Protein AF-A0A945H373-F1 (afdb_monomer)

Nearest PDB structures (foldseek):
  3gei-assembly1_A-2  TM=9.309E-01  e=5.620E-21  Chlorobaculum tepidum
  3gei-assembly2_B  TM=9.265E-01  e=6.683E-21  Chlorobaculum tepidum
  3gee-assembly1_A-2  TM=9.163E-01  e=1.061E-20  Chlorobaculum tepidum
  3gei-assembly2_C  TM=8.576E-01  e=2.382E-20  Chlorobaculum tepidum
  3geh-assembly1_A-2  TM=8.963E-01  e=4.351E-17  Nostoc sp. PCC 7120 = FACHB-418

Mean predicted aligned error: 8.41 Å

Radius of gyration: 26.91 Å; Cα contacts (8 Å, |Δi|>4): 342; chains: 1; bounding box: 54×74×70 Å

Sequence (251 aa):
MFSRDDEAIVALCTPRGHGAIALIRISGAGNAIAIVDSCAELSSGKKLESVPTHTIHHGFIVDSGKNIDEVLFLLTKAPKTFTGQDTVEITSHNNPFIIDKIIERLLQCGARVAGRGEFTKRAFLNGKVDLSQAEAVHELICAKSEAAVGSALAQLRGGLSHEMAELEKQILRLVTFAEASFEFGEEEISDVGHDEELRSTFKELSEHVHKIQETFSCQRCVRDGVRVAIVGSVNAGKSTILNSLVGRERA

Foldseek 3Di:
DDDPQQAKAKDWPDDADADFKTKIKIWGAPCRQVLQQVFWQFPVRDGLVPDDAQDKTWTFGHDPRDGLFTWIWHWHAACPDQLRTTMIMTMTGRDPVSRVVSVVSSVVSGHHHADDLNSLVSSCVNVVFPPQLSVLVVLCVVADDPLSVVLSVCSVVCVVVVVVVVLVVLVVVLVVVVVVVVVDDPVVPPPDPVVVVSVVSVVVSVVSVVVVVVCVVVSCCSRVNDDDDQDDDVPPCSVVVVCVVVVDPDD

Solvent-accessible surface area (backbone atoms only — not comparable to full-atom values): 14044 Å² total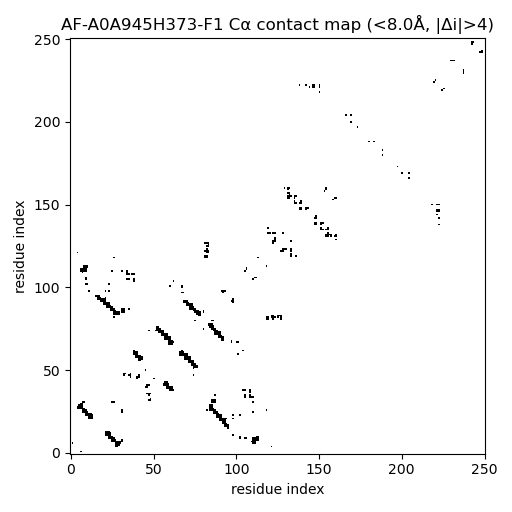; per-residue (Å²): 132,81,55,85,83,39,53,21,29,32,45,74,77,47,85,89,56,81,53,76,68,28,43,35,40,31,36,9,66,75,47,28,58,60,33,47,48,74,34,44,48,36,75,82,76,55,53,70,83,79,48,72,66,76,40,79,42,55,28,31,39,47,53,97,92,39,75,72,46,71,30,38,37,38,35,26,48,53,67,79,36,76,38,37,28,27,32,42,35,39,40,32,59,19,38,64,70,50,50,52,50,54,51,54,50,42,40,75,54,65,34,40,79,54,58,90,63,40,62,54,51,39,7,34,77,59,69,66,36,52,70,66,29,47,51,17,55,56,45,43,76,68,41,86,46,72,66,17,37,52,51,20,50,44,31,50,74,36,53,61,56,52,54,50,51,53,51,50,53,54,51,50,51,52,51,54,53,55,56,52,62,72,75,53,58,84,86,75,64,78,81,60,75,53,71,59,54,50,53,49,52,53,48,52,51,52,52,52,54,48,54,56,59,65,48,47,64,59,52,46,40,51,60,75,47,82,91,79,84,90,80,75,63,90,90,63,48,62,69,56,55,52,33,63,76,68,74,48,92,82,128

pLDDT: mean 88.38, std 12.56, range [33.84, 98.75]

Structure (mmCIF, N/CA/C/O backbone):
data_AF-A0A945H373-F1
#
_entry.id   AF-A0A945H373-F1
#
loop_
_atom_site.group_PDB
_atom_site.id
_atom_site.type_symbol
_atom_site.label_atom_id
_atom_site.label_alt_id
_atom_site.label_comp_id
_atom_site.label_asym_id
_atom_site.label_entity_id
_atom_site.label_seq_id
_atom_site.pdbx_PDB_ins_code
_atom_site.Cartn_x
_atom_site.Cartn_y
_atom_site.Cartn_z
_atom_site.occupancy
_atom_site.B_iso_or_equiv
_atom_site.auth_seq_id
_atom_site.auth_comp_id
_atom_site.auth_asym_id
_atom_site.auth_atom_id
_atom_site.pdbx_PDB_model_num
ATOM 1 N N . MET A 1 1 ? -15.462 21.632 -3.185 1.00 40.69 1 MET A N 1
ATOM 2 C CA . MET A 1 1 ? -15.944 20.306 -3.619 1.00 40.69 1 MET A CA 1
ATOM 3 C C . MET A 1 1 ? -14.734 19.397 -3.514 1.00 40.69 1 MET A C 1
ATOM 5 O O . MET A 1 1 ? -13.787 19.639 -4.247 1.00 40.69 1 MET A O 1
ATOM 9 N N . PHE A 1 2 ? -14.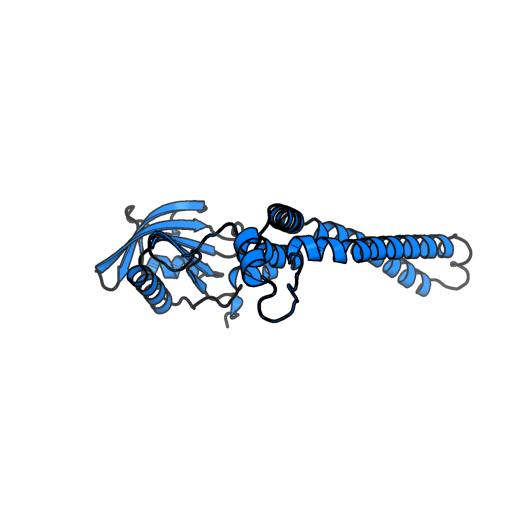672 18.517 -2.512 1.00 48.44 2 PHE A N 1
ATOM 10 C CA . PHE A 1 2 ? -13.515 17.629 -2.339 1.00 48.44 2 PHE A CA 1
ATOM 11 C C . PHE A 1 2 ? -13.398 16.721 -3.566 1.00 48.44 2 PHE A C 1
ATOM 13 O O . PHE A 1 2 ? -14.419 16.239 -4.064 1.00 48.44 2 PHE A O 1
ATOM 20 N N . SER A 1 3 ? -12.183 16.536 -4.085 1.00 62.66 3 SER A N 1
ATOM 21 C CA . SER A 1 3 ? -11.956 15.525 -5.114 1.00 62.66 3 SER A CA 1
ATOM 22 C C . SER A 1 3 ? -12.269 14.156 -4.508 1.00 62.66 3 SER A C 1
ATOM 24 O O . SER A 1 3 ? -12.055 13.933 -3.317 1.00 62.66 3 SER A O 1
ATOM 26 N N . ARG A 1 4 ? -12.741 13.202 -5.316 1.00 65.44 4 ARG A N 1
ATOM 27 C CA . ARG A 1 4 ? -12.972 11.813 -4.872 1.00 65.44 4 ARG A CA 1
ATOM 28 C C . ARG A 1 4 ? -11.709 11.169 -4.266 1.00 65.44 4 ARG A C 1
ATOM 30 O O . ARG A 1 4 ? -11.810 10.205 -3.508 1.00 65.44 4 ARG A O 1
ATOM 37 N N . ASP A 1 5 ? -10.538 11.712 -4.597 1.00 66.12 5 ASP A N 1
ATOM 38 C CA . ASP A 1 5 ? -9.230 11.271 -4.108 1.00 66.12 5 ASP A CA 1
ATOM 39 C C . ASP A 1 5 ? -8.869 11.820 -2.706 1.00 66.12 5 ASP A C 1
ATOM 41 O O . ASP A 1 5 ? -7.930 11.320 -2.079 1.00 66.12 5 ASP A O 1
ATOM 45 N N . ASP A 1 6 ? -9.639 12.776 -2.169 1.00 75.88 6 ASP A N 1
ATOM 46 C CA . ASP A 1 6 ? -9.433 13.344 -0.825 1.00 75.88 6 ASP A CA 1
ATOM 47 C C . ASP A 1 6 ? -10.171 12.558 0.273 1.00 75.88 6 ASP A C 1
ATOM 49 O O . ASP A 1 6 ? -9.760 12.573 1.437 1.00 75.88 6 ASP A O 1
ATOM 53 N N . GLU A 1 7 ? -11.244 11.847 -0.092 1.00 89.94 7 GLU A N 1
ATOM 54 C CA . GLU A 1 7 ? -12.071 11.060 0.829 1.00 89.94 7 GLU A CA 1
ATOM 55 C C . GLU A 1 7 ? -11.262 9.955 1.521 1.00 89.94 7 GLU A C 1
ATOM 57 O O . GLU A 1 7 ? -10.504 9.227 0.867 1.00 89.94 7 GLU A O 1
ATOM 62 N N . ALA A 1 8 ? -11.479 9.759 2.823 1.00 96.25 8 ALA A N 1
ATOM 63 C CA . ALA A 1 8 ? -10.949 8.607 3.539 1.00 96.25 8 ALA A CA 1
ATOM 64 C C . ALA A 1 8 ? -11.505 7.286 2.996 1.00 96.25 8 ALA A C 1
ATOM 66 O O . ALA A 1 8 ? -12.715 7.045 2.992 1.00 96.25 8 ALA A O 1
ATOM 67 N N . ILE A 1 9 ? -10.597 6.401 2.597 1.00 97.56 9 ILE A N 1
ATOM 68 C CA . ILE A 1 9 ? -10.912 5.041 2.169 1.00 97.56 9 ILE A CA 1
ATOM 69 C C . ILE A 1 9 ? -10.495 4.023 3.211 1.00 97.56 9 ILE A C 1
ATOM 71 O O . ILE A 1 9 ? -9.434 4.167 3.808 1.00 97.56 9 ILE A O 1
ATOM 75 N N . VAL A 1 10 ? -11.297 2.973 3.379 1.00 98.44 10 VAL A N 1
ATOM 76 C CA . VAL A 1 10 ? -11.039 1.858 4.291 1.00 98.44 10 VAL A CA 1
ATOM 77 C C . VAL A 1 10 ? -11.054 0.518 3.556 1.00 98.44 10 VAL A C 1
ATOM 79 O O . VAL A 1 10 ? -11.881 0.294 2.668 1.00 98.44 10 VAL A O 1
ATOM 82 N N . ALA A 1 11 ? -10.153 -0.393 3.927 1.00 98.19 11 ALA A N 1
ATOM 83 C CA . ALA A 1 11 ? -10.234 -1.801 3.544 1.00 98.19 11 ALA A CA 1
ATOM 84 C C . ALA A 1 11 ? -9.510 -2.718 4.535 1.00 98.19 11 ALA A C 1
ATOM 86 O O . ALA A 1 11 ? -8.608 -2.299 5.260 1.00 98.19 11 ALA A O 1
ATOM 87 N N . LEU A 1 12 ? -9.860 -4.003 4.489 1.00 98.19 12 LEU A N 1
ATOM 88 C CA . LEU A 1 12 ? -9.053 -5.072 5.064 1.00 98.19 12 LEU A CA 1
ATOM 89 C C . LEU A 1 12 ? -7.802 -5.298 4.192 1.00 98.19 12 LEU A C 1
ATOM 91 O O . LEU A 1 12 ? -7.917 -5.562 2.996 1.00 98.19 12 LEU A O 1
ATOM 95 N N . CYS A 1 13 ? -6.616 -5.224 4.794 1.00 96.75 13 CYS A N 1
ATOM 96 C CA . CYS A 1 13 ? -5.321 -5.423 4.131 1.00 96.75 13 CYS A CA 1
ATOM 97 C C . CYS A 1 13 ? -4.753 -6.837 4.295 1.00 96.75 13 CYS A C 1
ATOM 99 O O . CYS A 1 13 ? -3.805 -7.207 3.608 1.00 96.75 13 CYS A O 1
ATOM 101 N N . THR A 1 14 ? -5.321 -7.625 5.204 1.00 96.69 14 THR A N 1
ATOM 102 C CA . THR A 1 14 ? -4.949 -9.033 5.416 1.00 96.69 14 THR A CA 1
ATOM 103 C C . THR A 1 14 ? -5.894 -9.966 4.654 1.00 96.69 14 THR A C 1
ATOM 105 O O . THR A 1 14 ? -7.026 -9.578 4.353 1.00 96.69 14 THR A O 1
ATOM 108 N N . PRO A 1 15 ? -5.473 -11.198 4.315 1.00 94.44 15 PRO A N 1
ATOM 109 C CA . PRO A 1 15 ? -6.381 -12.183 3.739 1.00 94.44 15 PRO A CA 1
ATOM 110 C C . PRO A 1 15 ? -7.592 -12.428 4.647 1.00 94.44 15 PRO A C 1
ATOM 112 O O . PRO A 1 15 ? -7.452 -12.570 5.863 1.00 94.44 15 PRO A O 1
ATOM 115 N N . ARG A 1 16 ? -8.784 -12.518 4.046 1.00 92.38 16 ARG A N 1
ATOM 116 C CA . ARG A 1 16 ? -10.006 -12.895 4.768 1.00 92.38 16 ARG A CA 1
ATOM 117 C C . ARG A 1 16 ? -9.891 -14.330 5.279 1.00 92.38 16 ARG A C 1
ATOM 119 O O . ARG A 1 16 ? -9.546 -15.229 4.515 1.00 92.38 16 ARG A O 1
ATOM 126 N N . GLY A 1 17 ? -10.230 -14.548 6.544 1.00 92.81 17 GLY A N 1
ATOM 127 C CA . GLY A 1 17 ? -10.202 -15.866 7.165 1.00 92.81 17 GLY A CA 1
ATOM 128 C C . GLY A 1 17 ? -10.303 -15.778 8.680 1.00 92.81 17 GLY A C 1
ATOM 129 O O . GLY A 1 17 ? -10.657 -14.738 9.220 1.00 92.81 17 GLY A O 1
ATOM 130 N N . HIS A 1 18 ? -9.992 -16.885 9.349 1.00 95.62 18 HIS A N 1
ATOM 131 C CA . HIS A 1 18 ? -9.810 -16.913 10.797 1.00 95.62 18 HIS A CA 1
ATOM 132 C C . HIS A 1 18 ? -8.315 -16.886 11.107 1.00 95.62 18 HIS A C 1
ATOM 134 O O . HIS A 1 18 ? -7.537 -17.594 10.465 1.00 95.62 18 HIS A O 1
ATOM 140 N N . GLY A 1 19 ? -7.912 -16.097 12.095 1.00 95.12 19 GLY A N 1
ATOM 141 C CA . GLY A 1 19 ? -6.520 -16.005 12.521 1.00 95.12 19 GLY A CA 1
ATOM 142 C C . GLY A 1 19 ? -6.348 -15.134 13.760 1.00 95.12 19 GLY A C 1
ATOM 143 O O . GLY A 1 19 ? -7.318 -14.630 14.319 1.00 95.12 19 GLY A O 1
ATOM 144 N N . ALA A 1 20 ? -5.101 -14.936 14.179 1.00 96.38 20 ALA A N 1
ATOM 145 C CA . ALA A 1 20 ? -4.811 -14.104 15.344 1.00 96.38 20 ALA A CA 1
ATOM 146 C C . ALA A 1 20 ? -5.062 -12.613 15.067 1.00 96.38 20 ALA A C 1
ATOM 148 O O . ALA A 1 20 ? -5.640 -11.928 15.900 1.00 96.38 20 ALA A O 1
ATOM 149 N N . ILE A 1 21 ? -4.637 -12.119 13.898 1.00 97.81 21 ILE A N 1
ATOM 150 C CA . ILE A 1 21 ? -4.550 -10.682 13.618 1.00 97.81 21 ILE A CA 1
ATOM 151 C C . ILE A 1 21 ? -5.085 -10.346 12.227 1.00 97.81 21 ILE A C 1
ATOM 153 O O . ILE A 1 21 ? -4.762 -11.026 11.249 1.00 97.81 21 ILE A O 1
ATOM 157 N N . ALA A 1 22 ? -5.884 -9.284 12.156 1.00 98.38 22 ALA A N 1
ATOM 158 C CA . ALA A 1 22 ? -6.326 -8.635 10.934 1.00 98.38 22 ALA A CA 1
ATOM 159 C C . ALA A 1 22 ? -5.897 -7.166 10.923 1.00 98.38 22 ALA A C 1
ATOM 161 O O . ALA A 1 22 ? -6.046 -6.458 11.918 1.00 98.38 22 ALA A O 1
ATOM 162 N N . LEU A 1 23 ? -5.398 -6.707 9.774 1.00 98.50 23 LEU A N 1
ATOM 163 C CA . LEU A 1 23 ? -5.036 -5.309 9.542 1.00 98.50 23 LEU A CA 1
ATOM 164 C C . LEU A 1 23 ? -6.114 -4.626 8.702 1.00 98.50 23 LEU A C 1
ATOM 166 O O . LEU A 1 23 ? -6.327 -5.010 7.549 1.00 98.50 23 LEU A O 1
ATOM 170 N N . ILE A 1 24 ? -6.761 -3.608 9.257 1.00 98.75 24 ILE A N 1
ATOM 171 C CA . ILE A 1 24 ? -7.707 -2.732 8.562 1.00 98.75 24 ILE A CA 1
ATOM 172 C C . ILE A 1 24 ? -7.026 -1.378 8.397 1.00 98.75 24 ILE A C 1
ATOM 174 O O . ILE A 1 24 ? -6.567 -0.792 9.371 1.00 98.75 24 ILE A O 1
ATOM 178 N N . ARG A 1 25 ? -6.935 -0.869 7.171 1.00 98.62 25 ARG A N 1
ATOM 179 C CA . ARG A 1 25 ? -6.279 0.411 6.885 1.00 98.62 25 ARG A CA 1
ATOM 180 C C . ARG A 1 25 ? -7.312 1.435 6.465 1.00 98.62 25 ARG A C 1
ATOM 182 O O . ARG A 1 25 ? -8.117 1.146 5.581 1.00 98.62 25 ARG A O 1
ATOM 189 N N . ILE A 1 26 ? -7.226 2.631 7.040 1.00 98.25 26 ILE A N 1
ATOM 190 C CA . ILE A 1 26 ? -7.934 3.827 6.584 1.00 98.25 26 ILE A CA 1
ATOM 191 C C . ILE A 1 26 ? -6.932 4.909 6.170 1.00 98.25 26 ILE A C 1
ATOM 193 O O . ILE A 1 26 ? -5.948 5.134 6.870 1.00 98.25 26 ILE A O 1
ATOM 197 N N . SER A 1 27 ? -7.150 5.560 5.026 1.00 97.75 27 SER A N 1
ATOM 198 C CA . SER A 1 27 ? -6.261 6.611 4.503 1.00 97.75 27 SER A CA 1
ATOM 199 C C . SER A 1 27 ? -7.036 7.702 3.765 1.00 97.75 27 SER A C 1
ATOM 201 O O . SER A 1 27 ? -7.948 7.374 3.010 1.00 97.75 27 SER A O 1
ATOM 203 N N . GLY A 1 28 ? -6.693 8.977 3.964 1.00 95.06 28 GLY A N 1
ATOM 204 C CA . GLY A 1 28 ? -7.379 10.122 3.345 1.00 95.06 28 GLY A CA 1
ATOM 205 C C . GLY A 1 28 ? -6.684 11.456 3.618 1.00 95.06 28 GLY A C 1
ATOM 206 O O . GLY A 1 28 ? -5.890 11.561 4.550 1.00 95.06 28 GLY A O 1
ATOM 207 N N . ALA A 1 29 ? -6.969 12.482 2.811 1.00 85.56 29 ALA A N 1
ATOM 208 C CA . ALA A 1 29 ? -6.212 13.741 2.811 1.00 85.56 29 ALA A CA 1
ATOM 209 C C . ALA A 1 29 ? -6.433 14.630 4.054 1.00 85.56 29 ALA A C 1
ATOM 211 O O . ALA A 1 29 ? -5.645 15.540 4.291 1.00 85.56 29 ALA A O 1
ATOM 212 N N . GLY A 1 30 ? -7.469 14.370 4.861 1.00 78.62 30 GLY A N 1
ATOM 213 C CA . GLY A 1 30 ? -7.674 15.121 6.109 1.00 78.62 30 GLY A CA 1
ATOM 214 C C . GLY A 1 30 ? -8.754 14.610 7.063 1.00 78.62 30 GLY A C 1
ATOM 215 O O . GLY A 1 30 ? -8.841 15.090 8.186 1.00 78.62 30 GLY A O 1
ATOM 216 N N . ASN A 1 31 ? -9.578 13.635 6.672 1.00 89.94 31 ASN A N 1
ATOM 217 C CA . ASN A 1 31 ? -10.648 13.118 7.533 1.00 89.94 31 ASN A CA 1
ATOM 218 C C . ASN A 1 31 ? -10.380 11.717 8.104 1.00 89.94 31 ASN A C 1
ATOM 220 O O . ASN A 1 31 ? -11.139 11.273 8.957 1.00 89.94 31 ASN A O 1
ATOM 224 N N . ALA A 1 32 ? -9.313 11.022 7.690 1.00 95.81 32 ALA A N 1
ATOM 225 C CA . ALA A 1 32 ? -9.043 9.652 8.136 1.00 95.81 32 ALA A CA 1
ATOM 226 C C . ALA A 1 32 ? -8.868 9.549 9.661 1.00 95.81 32 ALA A C 1
ATOM 228 O O . ALA A 1 32 ? -9.491 8.699 10.291 1.00 95.81 32 ALA A O 1
ATOM 229 N N . ILE A 1 33 ? -8.073 10.441 10.261 1.00 96.81 33 ILE A N 1
ATOM 230 C CA . ILE A 1 33 ? -7.831 10.454 11.713 1.00 96.81 33 ILE A CA 1
ATOM 231 C C . ILE A 1 33 ? -9.116 10.805 12.466 1.00 96.81 33 ILE A C 1
ATOM 233 O O . ILE A 1 33 ? -9.492 10.087 13.387 1.00 96.81 33 ILE A O 1
ATOM 237 N N . ALA A 1 34 ? -9.827 11.847 12.023 1.00 96.12 34 ALA A N 1
ATOM 238 C CA . ALA A 1 34 ? -11.085 12.284 12.627 1.00 96.12 34 ALA A CA 1
ATOM 239 C C . ALA A 1 34 ? -12.172 11.194 12.588 1.00 96.12 34 ALA A C 1
ATOM 241 O O . ALA A 1 34 ? -12.897 11.006 13.564 1.00 96.12 34 ALA A O 1
ATOM 242 N N . ILE A 1 35 ? -12.259 10.441 11.484 1.00 97.19 35 ILE A N 1
ATOM 243 C CA . ILE A 1 35 ? -13.169 9.297 11.355 1.00 97.19 35 ILE A CA 1
ATOM 244 C C . ILE A 1 35 ? -12.852 8.253 12.420 1.00 97.19 35 ILE A C 1
ATOM 246 O O . ILE A 1 35 ? -13.758 7.845 13.144 1.00 97.19 35 ILE A O 1
ATOM 250 N N . VAL A 1 36 ? -11.584 7.854 12.564 1.00 97.81 36 VAL A N 1
ATOM 251 C CA . VAL A 1 36 ? -11.215 6.867 13.588 1.00 97.81 36 VAL A CA 1
ATOM 252 C C . VAL A 1 36 ? -11.469 7.422 14.989 1.00 97.81 36 VAL A C 1
ATOM 254 O O . VAL A 1 36 ? -12.082 6.738 15.798 1.00 97.81 36 VAL A O 1
ATOM 257 N N . ASP A 1 37 ? -11.112 8.677 15.264 1.00 96.88 37 ASP A N 1
ATOM 258 C CA . ASP A 1 37 ? -11.337 9.329 16.563 1.00 96.88 37 ASP A CA 1
ATOM 259 C C . ASP A 1 37 ? -12.815 9.432 16.974 1.00 96.88 37 ASP A C 1
ATOM 261 O O . ASP A 1 37 ? -13.116 9.584 18.164 1.00 96.88 37 ASP A O 1
ATOM 265 N N . SER A 1 38 ? -13.742 9.354 16.016 1.00 96.44 38 SER A N 1
ATOM 266 C CA . SER A 1 38 ? -15.188 9.356 16.267 1.00 96.44 38 SER A CA 1
ATOM 267 C C . SER A 1 38 ? -15.747 7.995 16.708 1.00 96.44 38 SER A C 1
ATOM 269 O O . SER A 1 38 ? -16.855 7.925 17.243 1.00 96.44 38 SER A O 1
ATOM 271 N N . CYS A 1 39 ? -14.999 6.911 16.491 1.00 97.00 39 CYS A N 1
ATOM 272 C CA . CYS A 1 39 ? -15.389 5.547 16.853 1.00 97.00 39 CYS A CA 1
ATOM 273 C C . CYS A 1 39 ? -14.295 4.778 17.607 1.00 97.00 39 CYS A C 1
ATOM 275 O O . CYS A 1 39 ? -14.400 3.560 17.742 1.00 97.00 39 CYS A O 1
ATOM 277 N N . ALA A 1 40 ? -13.250 5.460 18.072 1.00 97.44 40 ALA A N 1
ATOM 278 C CA . ALA A 1 40 ? -12.150 4.872 18.819 1.00 97.44 40 ALA A CA 1
ATOM 279 C C . ALA A 1 40 ? -12.012 5.502 20.204 1.00 97.44 40 ALA A C 1
ATOM 281 O O . ALA A 1 40 ? -12.131 6.718 20.384 1.00 97.44 40 ALA A O 1
ATOM 282 N N . GLU A 1 41 ? -11.683 4.653 21.169 1.00 97.31 41 GLU A N 1
ATOM 283 C CA . GLU A 1 41 ? -11.335 5.039 22.529 1.00 97.31 41 GLU A CA 1
ATOM 284 C C . GLU A 1 41 ? -9.941 4.504 22.842 1.00 97.31 41 GLU A C 1
ATOM 286 O O . GLU A 1 41 ? -9.741 3.303 23.022 1.00 97.31 41 GLU A O 1
ATOM 291 N N . LEU A 1 42 ? -8.945 5.391 22.872 1.00 97.88 42 LEU A N 1
ATOM 292 C CA . LEU A 1 42 ? -7.593 5.010 23.272 1.00 97.88 42 LEU A CA 1
ATOM 293 C C . LEU A 1 42 ? -7.565 4.791 24.781 1.00 97.88 42 LEU A C 1
ATOM 295 O O . LEU A 1 42 ? -8.038 5.633 25.543 1.00 97.88 42 LEU A O 1
ATOM 299 N N . SER A 1 43 ? -6.869 3.750 25.228 1.00 97.06 43 SER A N 1
ATOM 300 C CA . SER A 1 43 ? -6.712 3.444 26.659 1.00 97.06 43 SER A CA 1
ATOM 301 C C . SER A 1 43 ? -5.960 4.532 27.432 1.00 97.06 43 SER A C 1
ATOM 303 O O . SER A 1 43 ? -6.049 4.622 28.651 1.00 97.06 43 SER A O 1
ATOM 305 N N . SER A 1 44 ? -5.232 5.399 26.721 1.00 95.50 44 SER A N 1
ATOM 306 C CA . SER A 1 44 ? -4.602 6.595 27.295 1.00 95.50 44 SER A CA 1
ATOM 307 C C . SER A 1 44 ? -5.574 7.752 27.582 1.00 95.50 44 SER A C 1
ATOM 309 O O . SER A 1 44 ? -5.153 8.760 28.146 1.00 95.50 44 SER A O 1
ATOM 311 N N . GLY A 1 45 ? -6.832 7.661 27.136 1.00 94.69 45 GLY A N 1
ATOM 312 C CA . GLY A 1 45 ? -7.831 8.735 27.190 1.00 94.69 45 GLY A CA 1
ATOM 313 C C . GLY A 1 45 ? -7.606 9.876 26.187 1.00 94.69 45 GLY A C 1
ATOM 314 O O . GLY A 1 45 ? -8.390 10.822 26.144 1.00 94.69 45 GLY A O 1
ATOM 315 N N . LYS A 1 46 ? -6.539 9.817 25.380 1.00 96.56 46 LYS A N 1
ATOM 316 C CA . LYS A 1 46 ? -6.223 10.816 24.346 1.00 96.56 46 LYS A CA 1
ATOM 317 C C . LYS A 1 46 ? -6.961 10.528 23.036 1.00 96.56 46 LYS A C 1
ATOM 319 O O . LYS A 1 46 ? -7.455 9.428 22.815 1.00 96.56 46 LYS A O 1
ATOM 324 N N . LYS A 1 47 ? -6.985 11.519 22.146 1.00 96.81 47 LYS A N 1
ATOM 325 C CA . LYS A 1 47 ? -7.406 11.369 20.746 1.00 96.81 47 LYS A CA 1
ATOM 326 C C . LYS A 1 47 ? -6.204 11.015 19.867 1.00 96.81 47 LYS A C 1
ATOM 328 O O . LYS A 1 47 ? -5.086 11.429 20.175 1.00 96.81 47 LYS A O 1
ATOM 333 N N . LEU A 1 48 ? -6.418 10.275 18.782 1.00 95.31 48 LEU A N 1
ATOM 334 C CA . LEU A 1 48 ? -5.396 9.978 17.776 1.00 95.31 48 LEU A CA 1
ATOM 335 C C . LEU A 1 48 ? -4.823 11.261 17.172 1.00 95.31 48 LEU A C 1
ATOM 337 O O . LEU A 1 48 ? -3.631 11.338 16.894 1.00 95.31 48 LEU A O 1
ATOM 341 N N . GLU A 1 49 ? -5.629 12.306 17.013 1.00 94.50 49 GLU A N 1
ATOM 342 C CA . GLU A 1 49 ? -5.125 13.583 16.514 1.00 94.50 49 GLU A CA 1
ATOM 343 C C . GLU A 1 49 ? -4.009 14.179 17.396 1.00 94.50 49 GLU A C 1
ATOM 345 O O . GLU A 1 49 ? -3.054 14.762 16.865 1.00 94.50 49 GLU A O 1
ATOM 350 N N . SER A 1 50 ? -4.089 13.982 18.719 1.00 95.19 50 SER A N 1
ATOM 351 C CA . SER A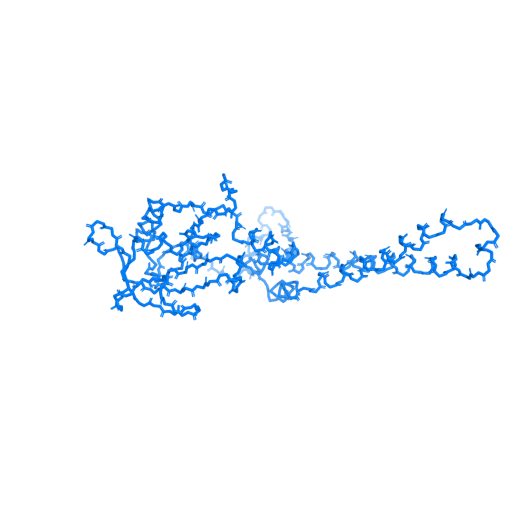 1 50 ? -3.195 14.597 19.710 1.00 95.19 50 SER A CA 1
ATOM 352 C C . SER A 1 50 ? -1.992 13.744 20.117 1.00 95.19 50 SER A C 1
ATOM 354 O O . SER A 1 50 ? -1.146 14.207 20.887 1.00 95.19 50 SER A O 1
ATOM 356 N N . VAL A 1 51 ? -1.882 12.513 19.614 1.00 95.38 51 VAL A N 1
ATOM 357 C CA . VAL A 1 51 ? -0.708 11.659 19.840 1.00 95.38 51 VAL A 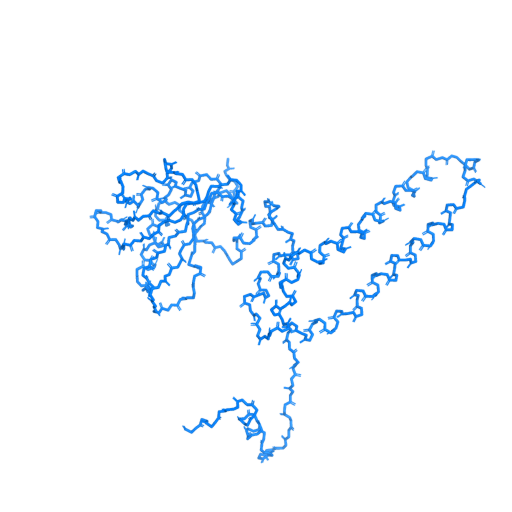CA 1
ATOM 358 C C . VAL A 1 51 ? 0.342 11.842 18.733 1.00 95.38 51 VAL A C 1
ATOM 360 O O . VAL A 1 51 ? 0.032 12.354 17.651 1.00 95.38 51 VAL A O 1
ATOM 363 N N . PRO A 1 52 ? 1.614 11.478 18.994 1.00 95.81 52 PRO A N 1
ATOM 364 C CA . PRO A 1 52 ? 2.662 11.537 17.981 1.00 95.81 52 PRO A CA 1
ATOM 365 C C . PRO A 1 52 ? 2.329 10.701 16.739 1.00 95.81 52 PRO A C 1
ATOM 367 O O . PRO A 1 52 ? 1.548 9.760 16.787 1.00 95.81 52 PRO A O 1
ATOM 370 N N . THR A 1 53 ? 2.932 11.050 15.605 1.00 96.50 53 THR A N 1
ATOM 371 C CA . THR A 1 53 ? 2.886 10.214 14.398 1.00 96.50 53 THR A CA 1
ATOM 372 C C . THR A 1 53 ? 3.896 9.070 14.491 1.00 96.50 53 THR A C 1
ATOM 374 O O . THR A 1 53 ? 4.902 9.185 15.190 1.00 96.50 53 THR A O 1
ATOM 377 N N . HIS A 1 54 ? 3.660 8.001 13.731 1.00 97.00 54 HIS A N 1
ATOM 378 C CA . HIS A 1 54 ? 4.483 6.788 13.655 1.00 97.00 54 HIS A CA 1
ATOM 379 C C . HIS A 1 54 ? 4.582 6.050 14.993 1.00 97.00 54 HIS A C 1
ATOM 381 O O . HIS A 1 54 ? 5.604 5.442 15.306 1.00 97.00 54 HIS A O 1
ATOM 387 N N . THR A 1 55 ? 3.504 6.088 15.774 1.00 97.75 55 THR A N 1
ATOM 388 C CA . THR A 1 55 ? 3.392 5.412 17.068 1.00 97.75 55 THR A CA 1
ATOM 389 C C . THR A 1 55 ? 2.190 4.483 17.116 1.00 97.75 55 THR A C 1
ATOM 391 O O . THR A 1 55 ? 1.204 4.652 16.394 1.00 97.75 55 THR A O 1
ATOM 394 N N . ILE A 1 56 ? 2.302 3.477 17.983 1.00 98.25 56 ILE A N 1
ATOM 395 C CA . ILE A 1 56 ? 1.264 2.480 18.229 1.00 98.25 56 ILE A CA 1
ATOM 396 C C . ILE A 1 56 ? 0.522 2.848 19.513 1.00 98.25 56 ILE A C 1
ATOM 398 O O . ILE A 1 56 ? 1.141 3.172 20.528 1.00 98.25 56 ILE A O 1
ATOM 402 N N . HIS A 1 57 ? -0.802 2.762 19.471 1.00 98.31 57 HIS A N 1
ATOM 403 C CA . HIS A 1 57 ? -1.687 3.047 20.590 1.00 98.31 57 HIS A CA 1
ATOM 404 C C . HIS A 1 57 ? -2.656 1.896 20.804 1.00 98.31 57 HIS A C 1
ATOM 406 O O . HIS A 1 57 ? -3.269 1.405 19.865 1.00 98.31 57 HIS A O 1
ATOM 412 N N . HIS A 1 58 ? -2.812 1.486 22.053 1.00 98.50 58 HIS A N 1
ATOM 413 C CA . HIS A 1 58 ? -3.819 0.515 22.461 1.00 98.50 58 HIS A CA 1
ATOM 414 C C . HIS A 1 58 ? -5.161 1.206 22.733 1.00 98.50 58 HIS A C 1
ATOM 416 O O . HIS A 1 58 ? -5.190 2.341 23.225 1.00 98.50 58 HIS A O 1
ATOM 422 N N . GLY A 1 59 ? -6.262 0.530 22.411 1.00 98.12 59 GLY A N 1
ATOM 423 C CA . GLY A 1 59 ? -7.607 1.026 22.668 1.00 98.12 59 GLY A CA 1
ATOM 424 C C . GLY A 1 59 ? -8.692 0.104 22.132 1.00 98.12 59 GLY A C 1
ATOM 425 O O . GLY A 1 59 ? -8.464 -1.077 21.883 1.00 98.12 59 GLY A O 1
ATOM 426 N N . PHE A 1 60 ? -9.874 0.670 21.927 1.00 98.50 60 PHE A N 1
ATOM 427 C CA . PHE A 1 60 ? -11.063 -0.051 21.493 1.00 98.50 60 PHE A CA 1
ATOM 428 C C . PHE A 1 60 ? -11.709 0.649 20.304 1.00 98.50 60 PHE A C 1
ATOM 430 O O . PHE A 1 60 ? -11.716 1.880 20.227 1.00 98.50 60 PHE A O 1
ATOM 437 N N . ILE A 1 61 ? -12.290 -0.135 19.397 1.00 98.38 61 ILE A N 1
ATOM 438 C CA . ILE A 1 61 ? -13.304 0.374 18.469 1.00 98.38 61 ILE A CA 1
ATOM 439 C C . ILE A 1 61 ? -14.660 0.242 19.155 1.00 98.38 61 ILE A C 1
ATOM 441 O O . ILE A 1 61 ? -14.996 -0.832 19.658 1.00 98.38 61 ILE A O 1
ATOM 445 N N . VAL A 1 62 ? -15.446 1.316 19.154 1.00 97.44 62 VAL A N 1
ATOM 446 C CA . VAL A 1 62 ? -16.723 1.398 19.866 1.00 97.44 62 VAL A CA 1
ATOM 447 C C . VAL A 1 62 ? -17.883 1.731 18.931 1.00 97.44 62 VAL A C 1
ATOM 449 O O . VAL A 1 62 ? -17.774 2.538 18.001 1.00 97.44 62 VAL A O 1
ATOM 452 N N . ASP A 1 63 ? -19.030 1.123 19.216 1.00 95.12 63 ASP A N 1
ATOM 453 C CA . ASP A 1 63 ? -20.312 1.436 18.596 1.00 95.12 63 ASP A CA 1
ATOM 454 C C . ASP A 1 63 ? -21.387 1.572 19.675 1.00 95.12 63 ASP A C 1
ATOM 456 O O . ASP A 1 63 ? -21.641 0.643 20.443 1.00 95.12 63 ASP A O 1
ATOM 460 N N . SER A 1 64 ? -22.018 2.748 19.740 1.00 90.75 64 SER A N 1
ATOM 461 C CA . SER A 1 64 ? -23.152 3.016 20.634 1.00 90.75 64 SER A CA 1
ATOM 462 C C . SER A 1 64 ? -22.882 2.637 22.105 1.00 90.75 64 SER A C 1
ATOM 464 O O . SER A 1 64 ? -23.752 2.105 22.794 1.00 90.75 64 SER A O 1
ATOM 466 N N . GLY A 1 65 ? -21.652 2.877 22.579 1.00 88.06 65 GLY A N 1
ATOM 467 C CA . GLY A 1 65 ? -21.209 2.561 23.943 1.00 88.06 65 GLY A CA 1
ATOM 468 C C . GLY A 1 65 ? -20.822 1.097 24.194 1.00 88.06 65 GLY A C 1
ATOM 469 O O . GLY A 1 65 ? -20.592 0.725 25.342 1.00 88.06 65 GLY A O 1
ATOM 470 N N . LYS A 1 66 ? -20.760 0.251 23.158 1.00 94.31 66 LYS A N 1
ATOM 471 C CA . LYS A 1 66 ? -20.277 -1.135 23.241 1.00 94.31 66 LYS A CA 1
ATOM 472 C C . LYS A 1 66 ? -18.968 -1.297 22.478 1.00 94.31 66 LYS A C 1
ATOM 474 O O . LYS A 1 66 ? -18.844 -0.830 21.347 1.00 94.31 66 LYS A O 1
ATOM 479 N N . ASN A 1 67 ? -18.033 -2.034 23.066 1.00 96.38 67 ASN A N 1
ATOM 480 C CA . ASN A 1 67 ? -16.777 -2.377 22.409 1.00 96.38 67 ASN A CA 1
ATOM 481 C C . ASN A 1 67 ? -17.045 -3.405 21.304 1.00 96.38 67 ASN A C 1
ATOM 483 O O . ASN A 1 67 ? -17.645 -4.453 21.555 1.00 96.38 67 ASN A O 1
ATOM 487 N N . ILE A 1 68 ? -16.606 -3.093 20.084 1.00 97.62 68 ILE A N 1
ATOM 488 C CA . ILE A 1 68 ? -16.575 -4.038 18.965 1.00 97.62 68 ILE A CA 1
ATOM 489 C C . ILE A 1 68 ? -15.372 -4.967 19.128 1.00 97.62 68 ILE A C 1
ATOM 491 O O . ILE A 1 68 ? -15.536 -6.182 19.044 1.00 97.62 68 ILE A O 1
ATOM 495 N N . ASP A 1 69 ? -14.189 -4.391 19.363 1.00 98.38 69 ASP A N 1
ATOM 496 C CA . ASP A 1 69 ? -12.947 -5.129 19.605 1.00 98.38 69 ASP A CA 1
ATOM 497 C C . ASP A 1 69 ? -11.919 -4.271 20.358 1.00 98.38 69 ASP A C 1
ATOM 499 O O . ASP A 1 69 ? -11.973 -3.036 20.330 1.00 98.38 69 ASP A O 1
ATOM 503 N N . GLU A 1 70 ? -10.976 -4.953 20.999 1.00 98.38 70 GLU A N 1
ATOM 504 C CA . GLU A 1 70 ? -9.741 -4.395 21.547 1.00 98.38 70 GLU A CA 1
ATOM 505 C C . GLU A 1 70 ? -8.653 -4.444 20.469 1.00 98.38 70 GLU A C 1
ATOM 507 O O . GLU A 1 70 ? -8.386 -5.498 19.891 1.00 98.38 70 GLU A O 1
ATOM 512 N N . VAL A 1 71 ? -8.041 -3.301 20.159 1.00 98.69 71 VAL A N 1
ATOM 513 C CA . VAL A 1 71 ? -7.201 -3.140 18.967 1.00 98.69 71 VAL A CA 1
ATOM 514 C C . VAL A 1 71 ? -5.931 -2.339 19.246 1.00 98.69 71 VAL A C 1
ATOM 516 O O . VAL A 1 71 ? -5.812 -1.603 20.230 1.00 98.69 71 VAL A O 1
ATOM 519 N N . LEU A 1 72 ? -4.981 -2.441 18.317 1.00 98.75 72 LEU A N 1
ATOM 520 C CA . LEU A 1 72 ? -3.851 -1.521 18.220 1.00 98.75 72 LEU A CA 1
ATOM 521 C C . LEU A 1 72 ? -4.041 -0.586 17.025 1.00 98.75 72 LEU A C 1
ATOM 523 O O . LEU A 1 72 ? -4.278 -1.034 15.905 1.00 98.75 72 LEU A O 1
ATOM 527 N N . PHE A 1 73 ? -3.879 0.708 17.260 1.00 98.69 73 PHE A N 1
ATOM 528 C CA . PHE A 1 73 ? -3.871 1.756 16.250 1.00 98.69 73 PHE A CA 1
ATOM 529 C C . PHE A 1 73 ? -2.432 2.153 15.937 1.00 98.69 73 PHE A C 1
ATOM 531 O O . PHE A 1 73 ? -1.722 2.626 16.822 1.00 98.69 73 PHE A O 1
ATOM 538 N N . LEU A 1 74 ? -2.007 2.021 14.686 1.00 98.50 74 LEU A N 1
ATOM 539 C CA . LEU A 1 74 ? -0.796 2.656 14.177 1.00 98.50 74 LEU A CA 1
ATOM 540 C C . LEU A 1 74 ? -1.193 3.945 13.459 1.00 98.50 74 LEU A C 1
ATOM 542 O O . LEU A 1 74 ? -1.833 3.906 12.408 1.00 98.50 74 LEU A O 1
ATOM 546 N N . LEU A 1 75 ? -0.802 5.087 14.023 1.00 97.81 75 LEU A N 1
ATOM 547 C CA . LEU A 1 75 ? -1.006 6.391 13.401 1.00 97.81 75 LEU A CA 1
ATOM 548 C C . LEU A 1 75 ? 0.207 6.758 12.553 1.00 97.81 75 LEU A C 1
ATOM 550 O O . LEU A 1 75 ? 1.326 6.788 13.055 1.00 97.81 75 LEU A O 1
ATOM 554 N N . THR A 1 76 ? -0.006 7.121 11.292 1.00 97.00 76 THR A N 1
ATOM 555 C CA . THR A 1 76 ? 1.029 7.702 10.429 1.00 97.00 76 THR A CA 1
ATOM 556 C C . THR A 1 76 ? 0.462 8.912 9.690 1.00 97.00 76 THR A C 1
ATOM 558 O O . THR A 1 76 ? -0.515 8.802 8.954 1.00 97.00 76 THR A O 1
ATOM 561 N N . LYS A 1 77 ? 1.051 10.089 9.908 1.00 95.50 77 LYS A N 1
ATOM 562 C CA . LYS A 1 77 ? 0.629 11.349 9.287 1.00 95.50 77 LYS A CA 1
ATOM 563 C C . LYS A 1 77 ? 1.398 11.616 7.990 1.00 95.50 77 LYS A C 1
ATOM 565 O O . LYS A 1 77 ? 2.571 11.236 7.849 1.00 95.50 77 LYS A O 1
ATOM 570 N N . ALA A 1 78 ? 0.734 12.266 7.039 1.00 94.19 78 ALA A N 1
ATOM 571 C CA . ALA A 1 78 ? 1.316 12.731 5.788 1.00 94.19 78 ALA A CA 1
ATOM 572 C C . ALA A 1 78 ? 2.546 13.635 6.029 1.00 94.19 78 ALA A C 1
ATOM 574 O O . ALA A 1 78 ? 2.664 14.266 7.082 1.00 94.19 78 ALA A O 1
ATOM 575 N N . PRO A 1 79 ? 3.495 13.717 5.075 1.00 93.94 79 PRO A N 1
ATOM 576 C CA . PRO A 1 79 ? 3.579 12.967 3.814 1.00 93.94 79 PRO A CA 1
ATOM 577 C C . PRO A 1 79 ? 4.327 11.625 3.953 1.00 93.94 79 PRO A C 1
ATOM 579 O O . PRO A 1 79 ? 4.609 10.947 2.958 1.00 93.94 79 PRO A O 1
ATOM 582 N N . LYS A 1 80 ? 4.720 11.237 5.174 1.00 94.75 80 LYS A N 1
ATOM 583 C CA . LYS A 1 80 ? 5.570 10.063 5.451 1.00 94.75 80 LYS A CA 1
ATOM 584 C C . LYS A 1 80 ? 4.749 8.778 5.609 1.00 94.75 80 LYS A C 1
ATOM 586 O O . LYS A 1 80 ? 4.922 8.030 6.570 1.00 94.75 80 LYS A O 1
ATOM 591 N N . THR A 1 81 ? 3.864 8.529 4.651 1.00 95.88 81 THR A N 1
ATOM 592 C CA . THR A 1 81 ? 2.981 7.357 4.587 1.00 95.88 81 THR A CA 1
ATOM 593 C C . THR A 1 81 ? 3.057 6.712 3.205 1.00 95.88 81 THR A C 1
ATOM 595 O O . THR A 1 81 ? 3.593 7.310 2.269 1.00 95.88 81 THR A O 1
ATOM 598 N N . PHE A 1 82 ? 2.519 5.496 3.064 1.00 95.19 82 PHE A N 1
ATOM 599 C CA . PHE A 1 82 ? 2.491 4.786 1.781 1.00 95.19 82 PHE A CA 1
ATOM 600 C C . PHE A 1 82 ? 1.720 5.562 0.706 1.00 95.19 82 PHE A C 1
ATOM 602 O 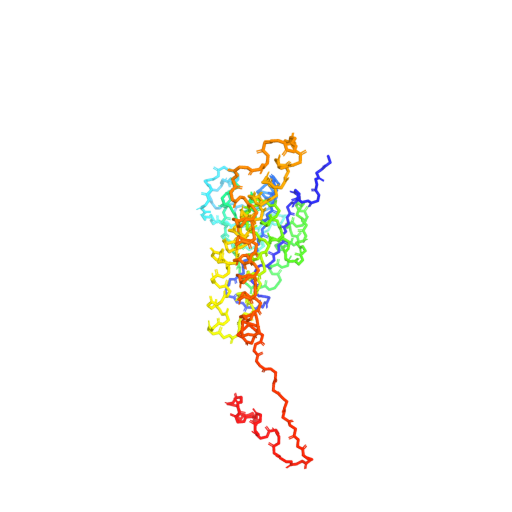O . PHE A 1 82 ? 2.216 5.744 -0.398 1.00 95.19 82 PHE A O 1
ATOM 609 N N . THR A 1 83 ? 0.527 6.059 1.039 1.00 95.81 83 THR A N 1
ATOM 610 C CA . THR A 1 83 ? -0.311 6.832 0.112 1.00 95.81 83 THR A CA 1
ATOM 611 C C . THR A 1 83 ? 0.127 8.286 -0.013 1.00 95.81 83 THR A C 1
ATOM 613 O O . THR A 1 83 ? -0.352 8.966 -0.907 1.00 95.81 83 THR A O 1
ATOM 616 N N . GLY A 1 84 ? 0.976 8.796 0.884 1.00 95.31 84 GLY A N 1
ATOM 617 C CA . GLY A 1 84 ? 1.250 10.230 1.022 1.00 95.31 84 GLY A CA 1
ATOM 618 C C . GLY A 1 84 ? 0.170 10.999 1.795 1.00 95.31 84 GLY A C 1
ATOM 619 O O . GLY A 1 84 ? 0.337 12.192 2.020 1.00 95.31 84 GLY A O 1
ATOM 620 N N . GLN A 1 85 ? -0.897 10.324 2.234 1.00 95.81 85 GLN A N 1
ATOM 621 C CA . GLN A 1 85 ? -2.009 10.880 3.010 1.00 95.81 85 GLN A CA 1
ATOM 622 C C . GLN A 1 85 ? -1.984 10.379 4.462 1.00 95.81 85 GLN A C 1
ATOM 624 O O . GLN A 1 85 ? -1.339 9.367 4.762 1.00 95.81 85 GLN A O 1
ATOM 629 N N . ASP A 1 86 ? -2.713 11.045 5.359 1.00 96.50 86 ASP A N 1
ATOM 630 C CA . ASP A 1 86 ? -2.889 10.566 6.730 1.00 96.50 86 ASP A CA 1
ATOM 631 C C . ASP A 1 86 ? -3.486 9.160 6.720 1.00 96.50 86 ASP A C 1
ATOM 633 O O . ASP A 1 86 ? -4.419 8.862 5.972 1.00 96.50 86 ASP A O 1
ATOM 637 N N . THR A 1 87 ? -2.900 8.272 7.517 1.00 97.56 87 THR A N 1
ATOM 638 C CA . THR A 1 87 ? -3.227 6.849 7.523 1.00 97.56 87 THR A CA 1
ATOM 639 C C . THR A 1 87 ? -3.264 6.327 8.950 1.00 97.56 87 THR A C 1
ATOM 641 O O . THR A 1 87 ? -2.322 6.522 9.722 1.00 97.56 87 THR A O 1
ATOM 644 N N . VAL A 1 88 ? -4.341 5.621 9.278 1.00 98.38 88 VAL A N 1
ATOM 645 C CA . VAL A 1 88 ? -4.453 4.842 10.510 1.00 98.38 88 VAL A CA 1
ATOM 646 C C . VAL A 1 88 ? -4.588 3.376 10.127 1.00 98.38 88 VAL A C 1
ATOM 648 O O . VAL A 1 88 ? -5.415 3.011 9.289 1.00 98.38 88 VAL A O 1
ATOM 651 N N . GLU A 1 89 ? -3.769 2.526 10.730 1.00 98.62 89 GLU A N 1
ATOM 652 C CA . GLU A 1 89 ? -3.920 1.079 10.628 1.00 98.62 89 GLU A CA 1
ATOM 653 C C . GLU A 1 89 ? -4.442 0.526 11.948 1.00 98.62 89 GLU A C 1
ATOM 655 O O . GLU A 1 89 ? -3.915 0.828 13.015 1.00 98.62 89 GLU A O 1
ATOM 660 N N . ILE A 1 90 ? -5.494 -0.276 11.866 1.00 98.75 90 ILE A N 1
ATOM 661 C CA . ILE A 1 90 ? -6.186 -0.884 12.992 1.00 98.75 90 ILE A CA 1
ATOM 662 C C . ILE A 1 90 ? -5.874 -2.375 12.950 1.00 98.75 90 ILE A C 1
ATOM 664 O O . ILE A 1 90 ? -6.265 -3.086 12.022 1.00 98.75 90 ILE A O 1
ATOM 668 N N . THR A 1 91 ? -5.144 -2.834 13.954 1.00 98.75 91 THR A N 1
ATOM 669 C CA . THR A 1 91 ? -4.794 -4.237 14.159 1.00 98.75 91 THR A CA 1
ATOM 670 C C . THR A 1 91 ? -5.793 -4.829 15.143 1.00 98.75 91 THR A C 1
ATOM 672 O O . THR A 1 91 ? -5.799 -4.450 16.311 1.00 98.75 91 THR A O 1
ATOM 675 N N . SER A 1 92 ? -6.647 -5.720 14.651 1.00 98.31 92 SER A N 1
ATOM 676 C CA . SER A 1 92 ? -7.771 -6.337 15.374 1.00 98.31 92 SER A CA 1
ATOM 677 C C . SER A 1 92 ? -7.644 -7.858 15.388 1.00 98.31 92 SER A C 1
ATOM 679 O O . SER A 1 92 ? -6.780 -8.415 14.701 1.00 98.31 92 SER A O 1
ATOM 681 N N . HIS A 1 93 ? -8.515 -8.547 16.122 1.00 98.31 93 HIS A N 1
ATOM 682 C CA . HIS A 1 93 ? -8.647 -9.996 16.004 1.00 98.31 93 HIS A CA 1
ATOM 683 C C . HIS A 1 93 ? -9.159 -10.381 14.607 1.00 98.31 93 HIS A C 1
ATOM 685 O O . HIS A 1 93 ? -10.121 -9.801 14.099 1.00 98.31 93 HIS A O 1
ATOM 691 N N . ASN A 1 94 ? -8.559 -11.400 13.972 1.00 97.81 94 ASN A N 1
ATOM 692 C CA . ASN A 1 94 ? -9.001 -11.852 12.643 1.00 97.81 94 ASN A CA 1
ATOM 693 C C . ASN A 1 94 ? -10.223 -12.769 12.737 1.00 97.81 94 ASN A C 1
ATOM 695 O O . ASN A 1 94 ? -10.140 -13.990 12.577 1.00 97.81 94 ASN A O 1
ATOM 699 N N . ASN A 1 95 ? -11.363 -12.152 13.026 1.00 97.94 95 ASN A N 1
ATOM 700 C CA . ASN A 1 95 ? -12.677 -12.761 12.960 1.00 97.94 95 ASN A CA 1
ATOM 701 C C . ASN A 1 95 ? -13.509 -12.007 11.908 1.00 97.94 95 ASN A C 1
ATOM 703 O O . ASN A 1 95 ? -13.677 -10.793 12.050 1.00 97.94 95 ASN A O 1
ATOM 707 N N . PRO A 1 96 ? -14.067 -12.686 10.886 1.00 96.94 96 PRO A N 1
ATOM 708 C CA . PRO A 1 96 ? -14.832 -12.023 9.829 1.00 96.94 96 PRO A CA 1
ATOM 709 C C . PRO A 1 96 ? -15.959 -11.117 10.345 1.00 96.94 96 PRO A C 1
ATOM 711 O O . PRO A 1 96 ? -16.122 -10.012 9.842 1.00 96.94 96 PRO A O 1
ATOM 714 N N . PHE A 1 97 ? -16.671 -11.525 11.402 1.00 97.06 97 PHE A N 1
ATOM 715 C CA . PHE A 1 97 ? -17.748 -10.723 11.987 1.00 97.06 97 PHE A CA 1
ATOM 716 C C . PHE A 1 97 ? -17.236 -9.457 12.679 1.00 97.06 97 PHE A C 1
ATOM 718 O O . PHE A 1 97 ? -17.888 -8.417 12.614 1.00 97.06 97 PHE A O 1
ATOM 725 N N . ILE A 1 98 ? -16.084 -9.534 13.353 1.00 97.38 98 ILE A N 1
ATOM 726 C CA . ILE A 1 98 ? -15.458 -8.368 13.991 1.00 97.38 98 ILE A CA 1
ATOM 727 C C . ILE A 1 98 ? -14.984 -7.390 12.916 1.00 97.38 98 ILE A C 1
ATOM 729 O O . ILE A 1 98 ? -15.286 -6.201 12.989 1.00 97.38 98 ILE A O 1
ATOM 733 N N . ILE A 1 99 ? -14.298 -7.895 11.890 1.00 98.19 99 ILE A N 1
ATOM 734 C CA . ILE A 1 99 ? -13.779 -7.089 10.781 1.00 98.19 99 ILE A CA 1
ATOM 735 C C . ILE A 1 99 ? -14.911 -6.357 10.062 1.00 98.19 99 ILE A C 1
ATOM 737 O O . ILE A 1 99 ? -14.805 -5.151 9.840 1.00 98.19 99 ILE A O 1
ATOM 741 N N . ASP A 1 100 ? -15.988 -7.068 9.718 1.00 97.75 100 ASP A N 1
ATOM 742 C CA . ASP A 1 100 ? -17.125 -6.472 9.021 1.00 97.75 100 ASP A CA 1
ATOM 743 C C . ASP A 1 100 ? -17.778 -5.382 9.888 1.00 97.75 100 ASP A C 1
ATOM 745 O O . ASP A 1 100 ? -18.009 -4.284 9.389 1.00 97.75 100 ASP A O 1
ATOM 749 N N . LYS A 1 101 ? -17.932 -5.599 11.205 1.00 98.06 101 LYS A N 1
ATOM 750 C CA . LYS A 1 101 ? -18.417 -4.560 12.134 1.00 98.06 101 LYS A CA 1
ATOM 751 C C . LYS A 1 101 ? -17.500 -3.341 12.228 1.00 98.06 101 LYS A C 1
ATOM 753 O O . LYS A 1 101 ? -17.997 -2.217 12.255 1.00 98.06 101 LYS A O 1
ATOM 758 N N . ILE A 1 102 ? -16.179 -3.529 12.287 1.00 98.38 102 ILE A N 1
ATOM 759 C CA . ILE A 1 102 ? -15.225 -2.407 12.316 1.00 98.38 102 ILE A CA 1
ATOM 760 C C . ILE A 1 102 ? -15.331 -1.603 11.016 1.00 98.38 102 ILE A C 1
ATOM 762 O O . ILE A 1 102 ? -15.399 -0.375 11.056 1.00 98.38 102 ILE A O 1
ATOM 766 N N . ILE A 1 103 ? -15.375 -2.276 9.861 1.00 98.25 103 ILE A N 1
ATOM 767 C CA . ILE A 1 103 ? -15.503 -1.608 8.562 1.00 98.25 103 ILE A CA 1
ATOM 768 C C . ILE A 1 103 ? -16.842 -0.873 8.472 1.00 98.25 103 ILE A C 1
ATOM 770 O O . ILE A 1 103 ? -16.844 0.312 8.154 1.00 98.25 103 ILE A O 1
ATOM 774 N N . GLU A 1 104 ? -17.962 -1.519 8.800 1.00 98.06 104 GLU A N 1
ATOM 775 C CA . GLU A 1 104 ? -19.288 -0.887 8.836 1.00 98.06 104 GLU A CA 1
ATOM 776 C C . GLU A 1 104 ? -19.296 0.356 9.725 1.00 98.06 104 GLU A C 1
ATOM 778 O O . GLU A 1 104 ? -19.812 1.400 9.318 1.00 98.06 104 GLU A O 1
ATOM 783 N N . ARG A 1 105 ? -18.662 0.283 10.902 1.00 98.19 105 ARG A N 1
ATOM 784 C CA . ARG A 1 105 ? -18.565 1.425 11.810 1.00 98.19 105 ARG A CA 1
ATOM 785 C C . ARG A 1 105 ? -17.780 2.581 11.194 1.00 98.19 105 ARG A C 1
ATOM 787 O O . ARG A 1 105 ? -18.236 3.720 11.243 1.00 98.19 105 ARG A O 1
ATOM 794 N N . LEU A 1 106 ? -16.645 2.302 10.554 1.00 98.12 106 LEU A N 1
ATOM 795 C CA . LEU A 1 106 ? -15.848 3.319 9.859 1.00 98.12 106 LEU A CA 1
ATOM 796 C C . LEU A 1 106 ? -16.613 3.946 8.682 1.00 98.12 106 LEU A C 1
ATOM 798 O O . LEU A 1 106 ? -16.509 5.153 8.463 1.00 98.12 106 LEU A O 1
ATOM 802 N N . LEU A 1 107 ? -17.413 3.159 7.952 1.00 97.44 107 LEU A N 1
ATOM 803 C CA . LEU A 1 107 ? -18.274 3.665 6.878 1.00 97.44 107 LEU A CA 1
ATOM 804 C C . LEU A 1 107 ? -19.366 4.600 7.418 1.00 97.44 107 LEU A C 1
ATOM 806 O O . LEU A 1 107 ? -19.579 5.675 6.863 1.00 97.44 107 LEU A O 1
ATOM 810 N N . GLN A 1 108 ? -20.016 4.241 8.532 1.00 97.12 108 GLN A N 1
ATOM 811 C CA . GLN A 1 108 ? -21.000 5.105 9.204 1.00 97.12 108 GLN A CA 1
ATOM 812 C C . GLN A 1 108 ? -20.390 6.427 9.688 1.00 97.12 108 GLN A C 1
ATOM 814 O O . GLN A 1 108 ? -21.074 7.447 9.711 1.00 97.12 108 GLN A O 1
ATOM 819 N N . CYS A 1 109 ? -19.110 6.416 10.061 1.00 95.88 109 CYS A N 1
ATOM 820 C CA . CYS A 1 109 ? -18.370 7.607 10.469 1.00 95.88 109 CYS A CA 1
ATOM 821 C C . CYS A 1 109 ? -17.873 8.466 9.292 1.00 95.88 109 CYS A C 1
ATOM 823 O O . CYS A 1 109 ? -17.336 9.546 9.524 1.00 95.88 109 CYS A O 1
ATOM 825 N N . GLY A 1 110 ? -18.067 8.028 8.041 1.00 94.62 110 GLY A N 1
ATOM 826 C CA . GLY A 1 110 ? -17.773 8.815 6.839 1.00 94.62 110 GLY A CA 1
ATOM 827 C C . GLY A 1 110 ? -16.622 8.299 5.974 1.00 94.62 110 GLY A C 1
ATOM 828 O O . GLY A 1 110 ? -16.219 8.993 5.041 1.00 94.62 110 GLY A O 1
ATOM 829 N N . ALA A 1 111 ? -16.080 7.107 6.248 1.00 96.56 111 ALA A N 1
ATOM 830 C CA . ALA A 1 111 ? -15.174 6.444 5.311 1.00 96.56 111 ALA A CA 1
ATOM 831 C C . ALA A 1 111 ? -15.941 5.846 4.122 1.00 96.56 111 ALA A C 1
ATOM 833 O O . ALA A 1 111 ? -17.132 5.546 4.197 1.00 96.56 111 ALA A O 1
ATOM 834 N N . ARG A 1 112 ? -15.226 5.579 3.030 1.00 96.00 112 ARG A N 1
ATOM 835 C CA . ARG A 1 112 ? -15.715 4.802 1.885 1.00 96.00 112 ARG A CA 1
ATOM 836 C C . ARG A 1 112 ? -14.898 3.525 1.723 1.00 96.00 112 ARG A C 1
ATOM 838 O O . ARG A 1 112 ? -13.705 3.506 1.999 1.00 96.00 112 ARG A O 1
ATOM 845 N N . VAL A 1 113 ? -15.494 2.453 1.206 1.00 97.06 113 VAL A N 1
ATOM 846 C CA . VAL A 1 113 ? -14.728 1.251 0.838 1.00 97.06 113 VAL A CA 1
ATOM 847 C C . VAL A 1 113 ? -13.713 1.593 -0.258 1.00 97.06 113 VAL A C 1
ATOM 849 O O . VAL A 1 113 ? -14.069 2.203 -1.272 1.00 97.06 113 VAL A O 1
ATOM 852 N N . ALA A 1 114 ? -12.457 1.193 -0.065 1.00 97.31 114 ALA A N 1
ATOM 853 C CA . ALA A 1 114 ? -11.416 1.363 -1.072 1.00 97.31 114 ALA A CA 1
ATOM 854 C C . ALA A 1 114 ? -11.710 0.526 -2.329 1.00 97.31 114 ALA A C 1
ATOM 856 O O . ALA A 1 114 ? -12.086 -0.645 -2.254 1.00 97.31 114 ALA A O 1
ATOM 857 N N . GLY A 1 115 ? -11.482 1.110 -3.502 1.00 95.56 115 GLY A N 1
ATOM 858 C CA . GLY A 1 115 ? -11.444 0.392 -4.767 1.00 95.56 115 GLY A CA 1
ATOM 859 C C . GLY A 1 115 ? -10.225 -0.530 -4.876 1.00 95.56 115 GLY A C 1
ATOM 860 O O . GLY A 1 115 ? -9.255 -0.439 -4.117 1.00 95.56 115 GLY A O 1
ATOM 861 N N . ARG A 1 116 ? -10.247 -1.424 -5.871 1.00 94.06 116 ARG A N 1
ATOM 862 C CA . ARG A 1 116 ? -9.124 -2.335 -6.145 1.00 94.06 116 ARG A CA 1
ATOM 863 C C . ARG A 1 116 ? -7.861 -1.529 -6.451 1.00 94.06 116 ARG A C 1
ATOM 865 O O . ARG A 1 116 ? -7.864 -0.711 -7.364 1.00 94.06 116 ARG A O 1
ATOM 872 N N . GLY A 1 117 ? -6.802 -1.769 -5.680 1.00 94.56 117 GLY A N 1
ATOM 873 C CA . GLY A 1 117 ? -5.526 -1.068 -5.835 1.00 94.56 117 GLY A CA 1
ATOM 874 C C . GLY A 1 117 ? -5.567 0.422 -5.482 1.00 94.56 117 GLY A C 1
ATOM 875 O O . GLY A 1 117 ? -4.594 1.114 -5.756 1.00 94.56 117 GLY A O 1
ATOM 876 N N . GLU A 1 118 ? -6.646 0.939 -4.873 1.00 95.88 118 GLU A N 1
ATOM 877 C CA . GLU A 1 118 ? -6.810 2.387 -4.667 1.00 95.88 118 GLU A CA 1
ATOM 878 C C . GLU A 1 118 ? -5.710 2.982 -3.770 1.00 95.88 118 GLU A C 1
ATOM 880 O O . GLU A 1 118 ? -5.223 4.069 -4.059 1.00 95.88 118 GLU A O 1
ATOM 885 N N . PHE A 1 119 ? -5.232 2.255 -2.751 1.00 96.81 119 PHE A N 1
ATOM 886 C CA . PHE A 1 119 ? -4.091 2.703 -1.939 1.00 96.81 119 PHE A CA 1
ATOM 887 C C . PHE A 1 119 ? -2.822 2.903 -2.781 1.00 96.81 119 PHE A C 1
ATOM 889 O O . PHE A 1 119 ? -2.181 3.945 -2.684 1.00 96.81 119 PHE A O 1
ATOM 896 N N . THR A 1 120 ? -2.473 1.936 -3.635 1.00 96.50 120 THR A N 1
ATOM 897 C CA . THR A 1 120 ? -1.302 2.036 -4.519 1.00 96.50 120 THR A CA 1
ATOM 898 C C . THR A 1 120 ? -1.508 3.106 -5.591 1.00 96.50 120 THR A C 1
ATOM 900 O O . THR A 1 120 ? -0.592 3.869 -5.876 1.00 96.50 120 THR A O 1
ATOM 903 N N . LYS A 1 121 ? -2.729 3.243 -6.128 1.00 95.31 121 LYS A N 1
ATOM 904 C CA . LYS A 1 121 ? -3.088 4.330 -7.052 1.00 95.31 121 LYS A CA 1
ATOM 905 C C . LYS A 1 121 ? -2.852 5.700 -6.411 1.00 95.31 121 LYS A C 1
ATOM 907 O O . LYS A 1 121 ? -2.279 6.571 -7.051 1.00 95.31 121 LYS A O 1
ATOM 912 N N . ARG A 1 122 ? -3.268 5.901 -5.156 1.00 95.06 122 ARG A N 1
ATOM 913 C CA . ARG A 1 122 ? -3.031 7.162 -4.433 1.00 95.06 122 ARG A CA 1
ATOM 914 C C . ARG A 1 122 ? -1.551 7.396 -4.152 1.00 95.06 122 ARG A C 1
ATOM 916 O O . ARG A 1 122 ? -1.099 8.523 -4.285 1.00 95.06 122 ARG A O 1
ATOM 923 N N . ALA A 1 123 ? -0.794 6.346 -3.830 1.00 95.69 123 ALA A N 1
ATOM 924 C CA . ALA A 1 123 ? 0.661 6.437 -3.716 1.00 95.69 123 ALA A CA 1
ATOM 925 C C . ALA A 1 123 ? 1.294 6.946 -5.025 1.00 95.69 123 ALA A C 1
ATOM 927 O O . ALA A 1 123 ? 2.112 7.861 -4.985 1.00 95.69 123 ALA A O 1
ATOM 928 N N . PHE A 1 124 ? 0.860 6.418 -6.174 1.00 95.19 124 PHE A N 1
ATOM 929 C CA . PHE A 1 124 ? 1.296 6.885 -7.492 1.00 95.19 124 PHE A CA 1
ATOM 930 C C . PHE A 1 124 ? 0.910 8.348 -7.757 1.00 95.19 124 PHE A C 1
ATOM 932 O O . PHE A 1 124 ? 1.770 9.169 -8.061 1.00 95.19 124 PHE A O 1
ATOM 939 N N . LEU A 1 125 ? -0.366 8.704 -7.570 1.00 94.12 125 LEU A N 1
ATOM 940 C CA . LEU A 1 125 ? -0.857 10.071 -7.798 1.00 94.12 125 LEU A CA 1
ATOM 941 C C . LEU A 1 125 ? -0.181 11.116 -6.897 1.00 94.12 125 LEU A C 1
ATOM 943 O O . LEU A 1 125 ? 0.013 12.251 -7.319 1.00 94.12 125 LEU A O 1
ATOM 947 N N . ASN A 1 126 ? 0.208 10.729 -5.680 1.00 94.00 126 ASN A N 1
ATOM 948 C CA . ASN A 1 126 ? 0.913 11.593 -4.733 1.00 94.00 126 ASN A CA 1
ATOM 949 C C . ASN A 1 126 ? 2.445 11.533 -4.883 1.00 94.00 126 ASN A C 1
ATOM 951 O O . ASN A 1 126 ? 3.165 11.984 -3.990 1.00 94.00 126 ASN A O 1
ATOM 955 N N . GLY A 1 127 ? 2.959 10.940 -5.968 1.00 93.81 127 GLY A N 1
ATOM 956 C CA . GLY A 1 127 ? 4.391 10.882 -6.271 1.00 93.81 127 GLY A CA 1
ATOM 957 C C . GLY A 1 127 ? 5.218 10.066 -5.273 1.00 93.81 127 GLY A C 1
ATOM 958 O O . GLY A 1 127 ? 6.420 10.280 -5.142 1.00 93.81 127 GLY A O 1
ATOM 959 N N . LYS A 1 128 ? 4.588 9.157 -4.518 1.00 94.44 128 LYS A N 1
ATOM 960 C CA . LYS A 1 128 ? 5.276 8.258 -3.574 1.00 94.44 128 LYS A CA 1
ATOM 961 C C . LYS A 1 128 ? 5.969 7.103 -4.283 1.00 94.44 128 LYS A C 1
ATOM 963 O O . LYS A 1 128 ? 6.955 6.590 -3.762 1.00 94.44 128 LYS A O 1
ATOM 968 N N . VAL A 1 129 ? 5.408 6.694 -5.414 1.00 94.25 129 VAL A N 1
ATOM 969 C CA . VAL A 1 129 ? 5.905 5.649 -6.307 1.00 94.25 129 VAL A CA 1
ATOM 970 C C . VAL A 1 129 ? 5.616 6.067 -7.746 1.00 94.25 129 VAL A C 1
ATOM 972 O O . VAL A 1 129 ? 4.654 6.796 -7.984 1.00 94.25 129 VAL A O 1
ATOM 975 N N . ASP A 1 130 ? 6.405 5.605 -8.707 1.00 94.75 130 ASP A N 1
ATOM 976 C CA . ASP A 1 130 ? 6.036 5.677 -10.125 1.00 94.75 130 ASP A CA 1
ATOM 977 C C . ASP A 1 130 ? 5.130 4.498 -10.541 1.00 94.75 130 ASP A C 1
ATOM 979 O O . ASP A 1 130 ? 4.763 3.644 -9.727 1.00 94.75 130 ASP A O 1
ATOM 983 N N . LEU A 1 131 ? 4.723 4.465 -11.814 1.00 92.94 131 LEU A N 1
ATOM 984 C CA . LEU A 1 131 ? 3.806 3.442 -12.322 1.00 92.94 131 LEU A CA 1
ATOM 985 C C . LEU A 1 131 ? 4.429 2.037 -12.302 1.00 92.94 131 LEU A C 1
ATOM 987 O O . LEU A 1 131 ? 3.764 1.077 -11.920 1.00 92.94 131 LEU A O 1
ATOM 991 N N . SER A 1 132 ? 5.710 1.925 -12.652 1.00 91.50 132 SER A N 1
ATOM 992 C CA . SER A 1 132 ? 6.448 0.659 -12.654 1.00 91.50 132 SER A CA 1
ATOM 993 C C . SER A 1 132 ? 6.584 0.099 -11.233 1.00 91.50 132 SER A C 1
ATOM 995 O O . SER A 1 132 ? 6.348 -1.083 -10.988 1.00 91.50 132 SER A O 1
ATOM 997 N N . GLN A 1 133 ? 6.887 0.956 -10.259 1.00 94.44 133 GLN A N 1
ATOM 998 C CA . GLN A 1 133 ? 6.920 0.595 -8.845 1.00 94.44 133 GLN A CA 1
ATOM 999 C C . GLN A 1 133 ? 5.530 0.200 -8.325 1.00 94.44 133 GLN A C 1
ATOM 1001 O O . GLN A 1 133 ? 5.412 -0.750 -7.550 1.00 94.44 133 GLN A O 1
ATOM 1006 N N . ALA A 1 134 ? 4.469 0.893 -8.751 1.00 93.88 134 ALA A N 1
ATOM 1007 C CA . ALA A 1 134 ? 3.094 0.545 -8.397 1.00 93.88 134 ALA A CA 1
ATOM 1008 C C . ALA A 1 134 ? 2.694 -0.853 -8.908 1.00 93.88 134 ALA A C 1
ATOM 1010 O O . ALA A 1 134 ? 2.058 -1.613 -8.172 1.00 93.88 134 ALA A O 1
ATOM 1011 N N . GLU A 1 135 ? 3.092 -1.215 -10.129 1.00 91.88 135 GLU A N 1
ATOM 1012 C CA . GLU A 1 135 ? 2.899 -2.560 -10.687 1.00 91.88 135 GLU A CA 1
ATOM 1013 C C . GLU A 1 135 ? 3.705 -3.611 -9.914 1.00 91.88 135 GLU A C 1
ATOM 1015 O O . GLU A 1 135 ? 3.156 -4.644 -9.517 1.00 91.88 135 GLU A O 1
ATOM 1020 N N . ALA A 1 136 ? 4.963 -3.303 -9.582 1.00 93.31 136 ALA A N 1
ATOM 1021 C CA . ALA A 1 136 ? 5.842 -4.189 -8.823 1.00 93.31 136 ALA A CA 1
ATOM 1022 C C . ALA A 1 136 ? 5.281 -4.569 -7.440 1.00 93.31 136 ALA A C 1
ATOM 1024 O O . ALA A 1 136 ? 5.516 -5.680 -6.965 1.00 93.31 136 ALA A O 1
ATOM 1025 N N . VAL A 1 137 ? 4.490 -3.697 -6.797 1.00 94.50 137 VAL A N 1
ATOM 1026 C CA . VAL A 1 137 ? 3.778 -4.044 -5.550 1.00 94.50 137 VAL A CA 1
ATOM 1027 C C . VAL A 1 137 ? 2.845 -5.239 -5.766 1.00 94.50 137 VAL A C 1
ATOM 1029 O O . VAL A 1 137 ? 2.814 -6.154 -4.942 1.00 94.50 137 VAL A O 1
ATOM 1032 N N . HIS A 1 138 ? 2.080 -5.251 -6.860 1.00 92.00 138 HIS A N 1
ATOM 1033 C CA . HIS A 1 138 ? 1.182 -6.363 -7.166 1.00 92.00 138 HIS A CA 1
ATOM 1034 C C . HIS A 1 138 ? 1.962 -7.631 -7.521 1.00 92.00 138 HIS A C 1
ATOM 1036 O O . HIS A 1 138 ? 1.635 -8.709 -7.019 1.00 92.00 138 HIS A O 1
ATOM 1042 N N . GLU A 1 139 ? 3.009 -7.496 -8.336 1.00 91.94 139 GLU A N 1
ATOM 1043 C CA . GLU A 1 139 ? 3.864 -8.617 -8.726 1.00 91.94 139 GLU A CA 1
ATOM 1044 C C . GLU A 1 139 ? 4.511 -9.286 -7.512 1.00 91.94 139 GLU A C 1
ATOM 1046 O O . GLU A 1 139 ? 4.482 -10.510 -7.402 1.00 91.94 139 GLU A O 1
ATOM 1051 N N . LEU A 1 140 ? 5.002 -8.496 -6.552 1.00 94.69 140 LEU A N 1
ATOM 1052 C CA . LEU A 1 140 ? 5.586 -9.004 -5.315 1.00 94.69 140 LEU A CA 1
ATOM 1053 C C . LEU A 1 140 ? 4.571 -9.797 -4.480 1.00 94.69 140 LEU A C 1
ATOM 1055 O O . LEU A 1 140 ? 4.891 -10.875 -3.986 1.00 94.69 140 LEU A O 1
ATOM 1059 N N . ILE A 1 141 ? 3.340 -9.289 -4.343 1.00 92.94 141 ILE A N 1
ATOM 1060 C CA . ILE A 1 141 ? 2.261 -9.965 -3.599 1.00 92.94 141 ILE A CA 1
ATOM 1061 C C . ILE A 1 141 ? 1.876 -11.298 -4.261 1.00 92.94 141 ILE A C 1
ATOM 1063 O O . ILE A 1 141 ? 1.518 -12.252 -3.570 1.00 92.94 141 ILE A O 1
ATOM 1067 N N . CYS A 1 142 ? 1.918 -11.373 -5.593 1.00 91.31 142 CYS A N 1
ATOM 1068 C CA . CYS A 1 142 ? 1.484 -12.542 -6.361 1.00 91.31 142 CYS A CA 1
ATOM 1069 C C . CYS A 1 142 ? 2.618 -13.486 -6.791 1.00 91.31 142 CYS A C 1
ATOM 1071 O O . CYS A 1 142 ? 2.335 -14.504 -7.433 1.00 91.31 142 CYS A O 1
ATOM 1073 N N . ALA A 1 143 ? 3.869 -13.176 -6.451 1.00 92.00 143 ALA A N 1
ATOM 1074 C CA . ALA A 1 143 ? 5.037 -13.947 -6.850 1.00 92.00 143 ALA A CA 1
ATOM 1075 C C . ALA A 1 143 ? 4.968 -15.403 -6.352 1.00 92.00 143 ALA A C 1
ATOM 1077 O O . ALA A 1 143 ? 4.625 -15.682 -5.203 1.00 92.00 143 ALA A O 1
ATOM 1078 N N . LYS A 1 144 ? 5.312 -16.348 -7.238 1.00 88.31 144 LYS A N 1
ATOM 1079 C CA . LYS A 1 144 ? 5.263 -17.804 -6.973 1.00 88.31 144 LYS A CA 1
ATOM 1080 C C . LYS A 1 144 ? 6.633 -18.482 -6.988 1.00 88.31 144 LYS A C 1
ATOM 1082 O O . LYS A 1 144 ? 6.714 -19.694 -6.811 1.00 88.31 144 LYS A O 1
ATOM 1087 N N . SER A 1 145 ? 7.695 -17.725 -7.240 1.00 87.38 145 SER A N 1
ATOM 1088 C CA . SER A 1 145 ? 9.074 -18.207 -7.275 1.00 87.38 145 SER A CA 1
ATOM 1089 C C . SER A 1 145 ? 9.996 -17.171 -6.641 1.00 87.38 145 SER A C 1
ATOM 1091 O O . SER A 1 145 ? 9.706 -15.975 -6.665 1.00 87.38 145 SER A O 1
ATOM 1093 N N . GLU A 1 146 ? 11.123 -17.622 -6.095 1.00 90.06 146 GLU A N 1
ATOM 1094 C CA . GLU A 1 146 ? 12.150 -16.731 -5.545 1.00 90.06 146 GLU A CA 1
ATOM 1095 C C . GLU A 1 146 ? 12.679 -15.755 -6.606 1.00 90.06 146 GLU A C 1
ATOM 1097 O O . GLU A 1 146 ? 12.857 -14.571 -6.331 1.00 90.06 146 GLU A O 1
ATOM 1102 N N . ALA A 1 147 ? 12.829 -16.221 -7.848 1.00 88.31 147 ALA A N 1
ATOM 1103 C CA . ALA A 1 147 ? 13.230 -15.380 -8.970 1.00 88.31 147 ALA A CA 1
ATOM 1104 C C . ALA A 1 147 ? 12.200 -14.272 -9.270 1.00 88.31 147 ALA A C 1
ATOM 1106 O O . ALA A 1 147 ? 12.588 -13.125 -9.489 1.00 88.31 147 ALA A O 1
ATOM 1107 N N . ALA A 1 148 ? 10.896 -14.576 -9.220 1.00 89.62 148 ALA A N 1
ATOM 1108 C CA . ALA A 1 148 ? 9.843 -13.572 -9.382 1.00 89.62 148 ALA A CA 1
ATOM 1109 C C . ALA A 1 148 ? 9.849 -12.549 -8.234 1.00 89.62 148 ALA A C 1
ATOM 1111 O O . ALA A 1 148 ? 9.730 -11.352 -8.486 1.00 89.62 148 ALA A O 1
ATOM 1112 N N . VAL A 1 149 ? 10.053 -12.999 -6.987 1.00 92.38 149 VAL A N 1
ATOM 1113 C CA . VAL A 1 149 ? 10.210 -12.105 -5.824 1.00 92.38 149 VAL A CA 1
ATOM 1114 C C . VAL A 1 149 ? 11.411 -11.177 -6.017 1.00 92.38 149 VAL A C 1
ATOM 1116 O O . VAL A 1 149 ? 11.286 -9.967 -5.837 1.00 92.38 149 VAL A O 1
ATOM 1119 N N . GLY A 1 150 ? 12.562 -11.725 -6.416 1.00 90.81 150 GLY A N 1
ATOM 1120 C CA . GLY A 1 150 ? 13.776 -10.951 -6.676 1.00 90.81 150 GLY A CA 1
ATOM 1121 C C . GLY A 1 150 ? 13.577 -9.896 -7.766 1.00 90.81 150 GLY A C 1
ATOM 1122 O O . GLY A 1 150 ? 13.958 -8.741 -7.573 1.00 90.81 150 GLY A O 1
ATOM 1123 N N . SER A 1 151 ?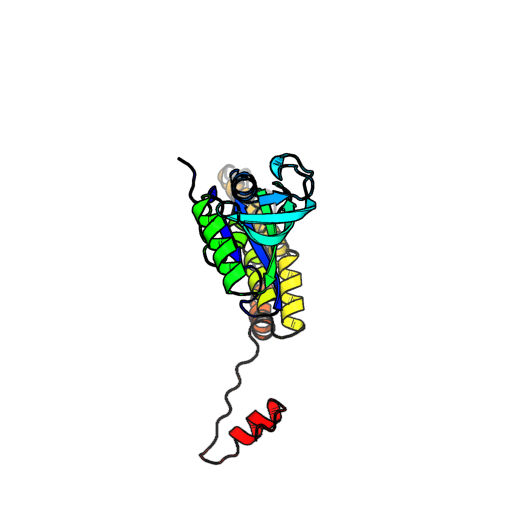 12.917 -10.267 -8.867 1.00 88.94 151 SER A N 1
ATOM 1124 C CA . SER A 1 151 ? 12.581 -9.350 -9.963 1.00 88.94 151 SER A CA 1
ATOM 1125 C C . SER A 1 151 ? 11.665 -8.213 -9.499 1.00 88.94 151 SER A C 1
ATOM 1127 O O . SER A 1 151 ? 11.987 -7.043 -9.703 1.00 88.94 151 SER A O 1
ATOM 1129 N N . ALA A 1 152 ? 10.565 -8.535 -8.810 1.00 91.75 152 ALA A N 1
ATOM 1130 C CA . ALA A 1 152 ? 9.620 -7.534 -8.318 1.00 91.75 152 ALA A CA 1
ATOM 1131 C C . ALA A 1 152 ? 10.271 -6.579 -7.300 1.00 91.75 152 ALA A C 1
ATOM 1133 O O . ALA A 1 152 ? 10.035 -5.374 -7.337 1.00 91.75 152 ALA A O 1
ATOM 1134 N N . LEU A 1 153 ? 11.151 -7.078 -6.421 1.00 93.00 153 LEU A N 1
ATOM 1135 C CA . LEU A 1 153 ? 11.911 -6.234 -5.489 1.00 93.00 153 LEU A CA 1
ATOM 1136 C C . LEU A 1 153 ? 12.885 -5.290 -6.205 1.00 93.00 153 LEU A C 1
ATOM 1138 O O . LEU A 1 153 ? 13.040 -4.146 -5.777 1.00 93.00 153 LEU A O 1
ATOM 1142 N N . ALA A 1 154 ? 13.549 -5.747 -7.269 1.00 89.62 154 ALA A N 1
ATOM 1143 C CA . ALA A 1 154 ? 14.440 -4.902 -8.063 1.00 89.62 154 ALA A CA 1
ATOM 1144 C C . ALA A 1 154 ? 13.667 -3.768 -8.756 1.00 89.62 154 ALA A C 1
ATOM 1146 O O . ALA A 1 154 ? 14.092 -2.611 -8.719 1.00 89.62 154 ALA A O 1
ATOM 1147 N N . GLN A 1 155 ? 12.492 -4.077 -9.310 1.00 89.94 155 GLN A N 1
ATOM 1148 C CA . GLN A 1 155 ? 11.615 -3.081 -9.920 1.00 89.94 155 GLN A CA 1
ATOM 1149 C C . GLN A 1 155 ? 11.044 -2.104 -8.884 1.00 89.94 155 GLN A C 1
ATOM 1151 O O . GLN A 1 155 ? 11.068 -0.896 -9.104 1.00 89.94 155 GLN A O 1
ATOM 1156 N N . LEU A 1 156 ? 10.638 -2.592 -7.706 1.00 91.69 156 LEU A N 1
ATOM 1157 C CA . LEU A 1 156 ? 10.153 -1.755 -6.604 1.00 91.69 156 LEU A CA 1
ATOM 1158 C C . LEU A 1 156 ? 11.222 -0.771 -6.096 1.00 91.69 156 LEU A C 1
ATOM 1160 O O . LEU A 1 156 ? 10.895 0.335 -5.673 1.00 91.69 156 LEU A O 1
ATOM 1164 N N . ARG A 1 157 ? 12.507 -1.139 -6.173 1.00 91.12 157 ARG A N 1
ATOM 1165 C CA . ARG A 1 157 ? 13.643 -0.247 -5.869 1.00 91.12 157 ARG A CA 1
ATOM 1166 C C . ARG A 1 157 ? 13.900 0.815 -6.946 1.00 91.12 157 ARG A C 1
ATOM 1168 O O . ARG A 1 157 ? 14.779 1.647 -6.752 1.00 91.12 157 ARG A O 1
ATOM 1175 N N . GLY A 1 158 ? 13.139 0.810 -8.040 1.00 87.62 158 GLY A N 1
ATOM 1176 C CA . GLY A 1 158 ? 13.236 1.794 -9.118 1.00 87.62 158 GLY A CA 1
ATOM 1177 C C . GLY A 1 158 ? 14.228 1.429 -10.221 1.00 87.62 158 GLY A C 1
ATOM 1178 O O . GLY A 1 158 ? 14.677 2.328 -10.920 1.00 87.62 158 GLY A O 1
ATOM 1179 N N . GLY A 1 159 ? 14.583 0.146 -10.391 1.00 84.62 159 GLY A N 1
ATOM 1180 C CA . GLY A 1 159 ? 15.515 -0.282 -11.446 1.00 84.62 159 GLY A CA 1
ATOM 1181 C C . GLY A 1 159 ? 15.077 0.179 -12.842 1.00 84.62 159 GLY A C 1
ATOM 1182 O O . GLY A 1 159 ? 15.791 0.933 -13.495 1.00 84.62 159 GLY A O 1
ATOM 1183 N N . LEU A 1 160 ? 13.854 -0.183 -13.249 1.00 83.75 160 LEU A N 1
ATOM 1184 C CA . LEU A 1 160 ? 13.288 0.242 -14.536 1.00 83.75 160 LEU A CA 1
ATOM 1185 C C . LEU A 1 160 ? 13.083 1.762 -14.607 1.00 83.75 160 LEU A C 1
ATOM 1187 O O . LEU A 1 160 ? 13.310 2.375 -15.642 1.00 83.75 160 LEU A O 1
ATOM 1191 N N . SER A 1 161 ? 12.675 2.383 -13.503 1.00 87.19 161 SER A N 1
ATOM 1192 C CA . SER A 1 161 ? 12.427 3.824 -13.429 1.00 87.19 161 SER A CA 1
ATOM 1193 C C . SER A 1 161 ? 13.695 4.636 -13.678 1.00 87.19 161 SER A C 1
ATOM 1195 O O . SER A 1 161 ? 13.660 5.636 -14.386 1.00 87.19 161 SER A O 1
ATOM 1197 N N . HIS A 1 162 ? 14.825 4.179 -13.136 1.00 88.31 162 HIS A N 1
ATOM 1198 C CA . HIS A 1 162 ? 16.133 4.775 -13.374 1.00 88.31 162 HIS A CA 1
ATOM 1199 C C . HIS A 1 162 ? 16.561 4.629 -14.840 1.00 88.31 162 HIS A C 1
ATOM 1201 O O . HIS A 1 162 ? 17.032 5.593 -15.436 1.00 88.31 162 HIS A O 1
ATOM 1207 N N . GLU A 1 163 ? 16.378 3.446 -15.435 1.00 86.56 163 GLU A N 1
ATOM 1208 C CA . GLU A 1 163 ? 16.672 3.230 -16.859 1.00 86.56 163 GLU A CA 1
ATOM 1209 C C . GLU A 1 163 ? 15.822 4.137 -17.760 1.00 86.56 163 GLU A C 1
ATOM 1211 O O . GLU A 1 163 ? 16.355 4.783 -18.661 1.00 86.56 163 GLU A O 1
ATOM 1216 N N . MET A 1 164 ? 14.519 4.253 -17.482 1.00 89.69 164 MET A N 1
ATOM 1217 C CA . MET A 1 164 ? 13.618 5.134 -18.231 1.00 89.69 164 MET A CA 1
ATOM 1218 C C . MET A 1 164 ? 13.987 6.612 -18.072 1.00 89.69 164 MET A C 1
ATOM 1220 O O . MET A 1 164 ? 13.983 7.337 -19.062 1.00 89.69 164 MET A O 1
ATOM 1224 N N . ALA A 1 165 ? 14.355 7.054 -16.866 1.00 89.81 165 ALA A N 1
ATOM 1225 C CA . ALA A 1 165 ? 14.775 8.434 -16.622 1.00 89.81 165 ALA A CA 1
ATOM 1226 C C . ALA A 1 165 ? 16.069 8.797 -17.374 1.00 89.81 165 ALA A C 1
ATOM 1228 O O . ALA A 1 165 ? 16.209 9.916 -17.867 1.00 89.81 165 ALA A O 1
ATOM 1229 N N . GLU A 1 166 ? 17.013 7.859 -17.495 1.00 90.19 166 GLU A N 1
ATOM 1230 C CA . GLU A 1 166 ? 18.240 8.082 -18.266 1.00 90.19 166 GLU A CA 1
ATOM 1231 C C . GLU A 1 166 ? 17.955 8.164 -19.775 1.00 90.19 166 GLU A C 1
ATOM 1233 O O . GLU A 1 166 ? 18.481 9.050 -20.452 1.00 90.19 166 GLU A O 1
ATOM 1238 N N . LEU A 1 167 ? 17.066 7.310 -20.298 1.00 91.25 167 LEU A N 1
ATOM 1239 C CA . LEU A 1 167 ? 16.596 7.406 -21.685 1.00 91.25 167 LEU A CA 1
ATOM 1240 C C . LEU A 1 167 ? 15.865 8.731 -21.943 1.00 91.25 167 LEU A C 1
ATOM 1242 O O . LEU A 1 167 ? 16.147 9.405 -22.932 1.00 91.25 167 LEU A O 1
ATOM 1246 N N . GLU A 1 168 ? 14.962 9.133 -21.045 1.00 92.50 168 GLU A N 1
ATOM 1247 C CA . GLU A 1 168 ? 14.221 10.395 -21.134 1.00 92.50 168 GLU A CA 1
ATOM 1248 C C . GLU A 1 168 ? 15.172 11.594 -21.178 1.00 92.50 168 GLU A C 1
ATOM 1250 O O . GLU A 1 168 ? 15.033 12.463 -22.036 1.00 92.50 168 GLU A O 1
ATOM 1255 N N . LYS A 1 169 ? 16.192 11.613 -20.316 1.00 91.75 169 LYS A N 1
ATOM 1256 C CA . LYS A 1 169 ? 17.211 12.667 -20.290 1.00 91.75 169 LYS A CA 1
ATOM 1257 C C . LYS A 1 169 ? 17.974 12.776 -21.612 1.00 91.75 169 LYS A C 1
ATOM 1259 O O . LYS A 1 169 ? 18.227 13.883 -22.088 1.00 91.75 169 LYS A O 1
ATOM 1264 N N . GLN A 1 170 ? 18.354 11.646 -22.202 1.00 89.38 170 GLN A N 1
ATOM 1265 C CA . GLN A 1 170 ? 19.058 11.615 -23.485 1.00 89.38 170 GLN A CA 1
ATOM 1266 C C . GLN A 1 170 ? 18.154 12.068 -24.638 1.00 89.38 170 GLN A C 1
ATOM 1268 O O . GLN A 1 170 ? 18.583 12.861 -25.475 1.00 89.38 170 GLN A O 1
ATOM 1273 N N . ILE A 1 171 ? 16.888 11.643 -24.649 1.00 90.69 171 ILE A N 1
ATOM 1274 C CA . ILE A 1 171 ? 15.896 12.091 -25.634 1.00 90.69 171 ILE A CA 1
ATOM 1275 C C . ILE A 1 171 ? 15.641 13.595 -25.499 1.00 90.69 171 ILE A C 1
ATOM 1277 O O . ILE A 1 171 ? 15.640 14.300 -26.503 1.00 90.69 171 ILE A O 1
ATOM 1281 N N . LEU A 1 172 ? 15.483 14.109 -24.277 1.00 90.50 172 LEU A N 1
ATOM 1282 C CA . LEU A 1 172 ? 15.277 15.536 -24.036 1.00 90.50 172 LEU A CA 1
ATOM 1283 C C . LEU A 1 172 ? 16.463 16.359 -24.546 1.00 90.50 172 LEU A C 1
ATOM 1285 O O . LEU A 1 172 ? 16.259 17.372 -25.208 1.00 90.50 172 LEU A O 1
ATOM 1289 N N . ARG A 1 173 ? 17.697 15.884 -24.316 1.00 84.81 173 ARG A N 1
ATOM 1290 C CA . ARG A 1 173 ? 18.907 16.496 -24.877 1.00 84.81 173 ARG A CA 1
ATOM 1291 C C . ARG A 1 173 ? 18.808 16.580 -26.403 1.00 84.81 173 ARG A C 1
ATOM 1293 O O . ARG A 1 173 ? 19.018 17.658 -26.948 1.00 84.81 173 ARG A O 1
ATOM 1300 N N . LEU A 1 174 ? 18.446 15.488 -27.081 1.00 84.44 174 LEU A N 1
ATOM 1301 C 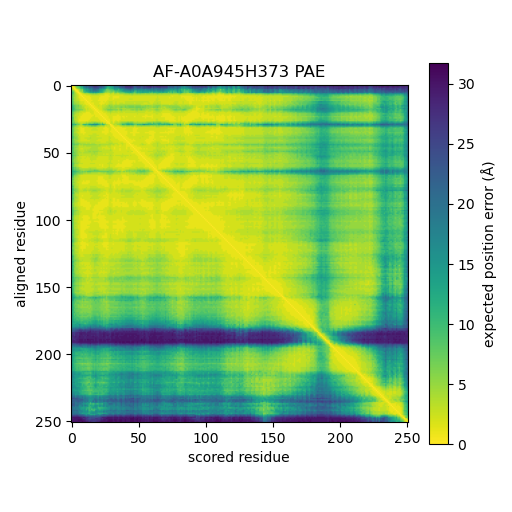CA . LEU A 1 174 ? 18.273 15.474 -28.539 1.00 84.44 174 LEU A CA 1
ATOM 1302 C C . LEU A 1 174 ? 17.197 16.452 -29.023 1.00 84.44 174 LEU A C 1
ATOM 1304 O O . LEU A 1 174 ? 17.422 17.149 -30.008 1.00 84.44 174 LEU A O 1
ATOM 1308 N N . VAL A 1 175 ? 16.056 16.522 -28.333 1.00 86.75 175 VAL A N 1
ATOM 1309 C CA . VAL A 1 175 ? 14.971 17.456 -28.670 1.00 86.75 175 VAL A CA 1
ATOM 1310 C C . VAL A 1 175 ? 15.457 18.897 -28.556 1.00 86.75 175 VAL A C 1
ATOM 1312 O O . VAL A 1 175 ? 15.291 19.657 -29.502 1.00 86.75 175 VAL A O 1
ATOM 1315 N N . THR A 1 176 ? 16.136 19.253 -27.462 1.00 84.25 176 THR A N 1
ATOM 1316 C CA . THR A 1 176 ? 16.701 20.599 -27.277 1.00 84.25 176 THR A CA 1
ATOM 1317 C C . THR A 1 176 ? 17.708 20.956 -28.372 1.00 84.25 176 THR A C 1
ATOM 1319 O O . THR A 1 176 ? 17.695 22.080 -28.865 1.00 84.25 176 THR A O 1
ATOM 1322 N N . PHE A 1 177 ? 18.558 20.014 -28.793 1.00 77.75 177 PHE A N 1
ATOM 1323 C CA . PHE A 1 177 ? 19.480 20.246 -29.911 1.00 77.75 177 PHE A CA 1
ATOM 1324 C C . PHE A 1 177 ? 18.749 20.453 -31.238 1.00 77.75 177 PHE A C 1
ATOM 1326 O O . PHE A 1 177 ? 19.095 21.362 -31.990 1.00 77.75 177 PHE A O 1
ATOM 1333 N N . ALA A 1 178 ? 17.739 19.630 -31.524 1.00 77.44 178 ALA A N 1
ATOM 1334 C CA . ALA A 1 178 ? 16.944 19.768 -32.735 1.00 77.44 178 ALA A CA 1
ATOM 1335 C C . ALA A 1 178 ? 16.213 21.119 -32.762 1.00 77.44 178 ALA A C 1
ATOM 1337 O O . ALA A 1 178 ? 16.280 21.821 -33.764 1.00 77.44 178 ALA A O 1
ATOM 1338 N N . GLU A 1 179 ? 15.579 21.522 -31.659 1.00 78.38 179 GLU A N 1
ATOM 1339 C CA . GLU A 1 179 ? 14.903 22.820 -31.535 1.00 78.38 179 GLU A CA 1
ATOM 1340 C C . GLU A 1 179 ? 15.869 23.992 -31.743 1.00 78.38 179 GLU A C 1
ATOM 1342 O O . GLU A 1 179 ? 15.578 24.876 -32.546 1.00 78.38 179 GLU A O 1
ATOM 1347 N N . ALA A 1 180 ? 17.051 23.955 -31.118 1.00 75.81 180 ALA A N 1
ATOM 1348 C CA . ALA A 1 180 ? 18.081 24.973 -31.309 1.00 75.81 180 ALA A CA 1
ATOM 1349 C C . ALA A 1 180 ? 18.506 25.089 -32.783 1.00 75.81 180 ALA A C 1
ATOM 1351 O O . ALA A 1 180 ? 18.644 26.193 -33.299 1.00 75.81 180 ALA A O 1
ATOM 1352 N N . SER A 1 181 ? 18.647 23.967 -33.498 1.00 69.69 181 SER A N 1
ATOM 1353 C CA . SER A 1 181 ? 19.046 23.977 -34.914 1.00 69.69 181 SER A CA 1
ATOM 1354 C C . SER A 1 181 ? 18.037 24.651 -35.857 1.00 69.69 181 SER A C 1
ATOM 1356 O O . SER A 1 181 ? 18.430 25.109 -36.925 1.00 69.69 181 SER A O 1
ATOM 1358 N N . PHE A 1 182 ? 16.758 24.754 -35.468 1.00 66.94 182 PHE A N 1
ATOM 1359 C CA . PHE A 1 182 ? 15.737 25.479 -36.236 1.00 66.94 182 PHE A CA 1
ATOM 1360 C C . PHE A 1 182 ? 15.734 26.994 -35.969 1.00 66.94 182 PHE A C 1
ATOM 1362 O O . PHE A 1 182 ? 15.164 27.740 -36.766 1.00 66.94 182 PHE A O 1
ATOM 1369 N N . GLU A 1 183 ? 16.333 27.456 -34.866 1.00 64.50 183 GLU A N 1
ATOM 1370 C CA . GLU A 1 183 ? 16.389 28.879 -34.496 1.00 64.50 183 GLU A CA 1
ATOM 1371 C C . GLU A 1 183 ? 17.599 29.620 -35.100 1.00 64.50 183 GLU A C 1
ATOM 1373 O O . GLU A 1 183 ? 17.563 30.847 -35.208 1.00 64.50 183 GLU A O 1
ATOM 1378 N N . PHE A 1 184 ? 18.636 28.903 -35.550 1.00 59.69 184 PHE A N 1
ATOM 1379 C CA . PHE A 1 184 ? 19.834 29.478 -36.180 1.00 59.69 184 PHE A CA 1
ATOM 1380 C C . PHE A 1 184 ? 19.757 29.431 -37.720 1.00 59.69 184 PHE A C 1
ATOM 1382 O O . PHE A 1 184 ? 19.230 28.488 -38.306 1.00 59.69 184 PHE A O 1
ATOM 1389 N N . GLY A 1 185 ? 20.251 30.473 -38.401 1.00 57.69 185 GLY A N 1
ATOM 1390 C CA . GLY A 1 185 ? 20.272 30.550 -39.872 1.00 57.69 185 GLY A CA 1
ATOM 1391 C C . GLY A 1 185 ? 21.344 29.653 -40.512 1.00 57.69 185 GLY A C 1
ATOM 1392 O O . GLY A 1 185 ? 22.294 29.249 -39.846 1.00 57.69 185 GLY A O 1
ATOM 1393 N N . GLU A 1 186 ? 21.224 29.384 -41.822 1.00 56.59 186 GLU A N 1
ATOM 1394 C CA . GLU A 1 186 ? 22.090 28.459 -42.591 1.00 56.59 186 GLU A CA 1
ATOM 1395 C C . GLU A 1 186 ? 23.610 28.701 -42.431 1.00 56.59 186 GLU A C 1
ATOM 1397 O O . GLU A 1 186 ? 24.393 27.766 -42.584 1.00 56.59 186 GLU A O 1
ATOM 1402 N N . GLU A 1 187 ? 24.038 29.923 -42.092 1.00 54.81 187 GLU A N 1
ATOM 1403 C CA . GLU A 1 187 ? 25.452 30.305 -41.949 1.00 54.81 187 GLU A CA 1
ATOM 1404 C C . GLU A 1 187 ? 26.077 29.964 -40.575 1.00 54.81 187 GLU A C 1
ATOM 1406 O O . GLU A 1 187 ? 27.300 29.935 -40.468 1.00 54.81 187 GLU A O 1
ATOM 1411 N N . GLU A 1 188 ? 25.287 29.659 -39.534 1.00 54.62 188 GLU A N 1
ATOM 1412 C CA . GLU A 1 188 ? 25.802 29.282 -38.196 1.00 54.62 188 GLU A CA 1
ATOM 1413 C C . GLU A 1 188 ? 25.826 27.757 -37.956 1.00 54.62 188 GLU A C 1
ATOM 1415 O O . GLU A 1 188 ? 26.477 27.276 -37.029 1.00 54.62 188 GLU A O 1
ATOM 1420 N N . ILE A 1 189 ? 2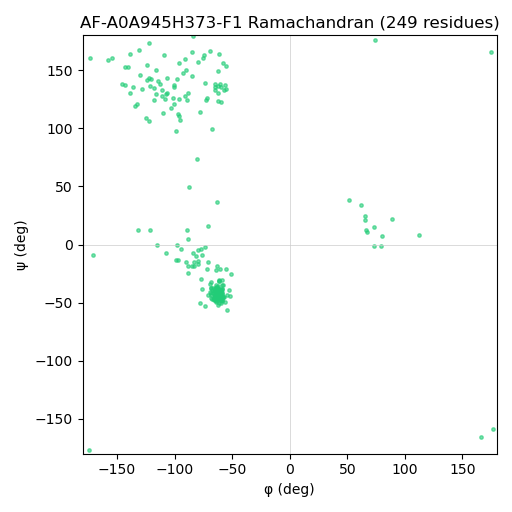5.155 26.975 -38.812 1.00 55.03 189 ILE A N 1
ATOM 1421 C CA . ILE A 1 189 ? 24.995 25.513 -38.676 1.00 55.03 189 ILE A CA 1
ATOM 1422 C C . ILE A 1 189 ? 26.194 24.743 -39.269 1.00 55.03 189 ILE A C 1
ATOM 1424 O O . ILE A 1 189 ? 26.421 23.578 -38.941 1.00 55.03 189 ILE A O 1
ATOM 1428 N N . SER A 1 190 ? 26.995 25.377 -40.132 1.00 52.28 190 SER A N 1
ATOM 1429 C CA . SER A 1 190 ? 27.997 24.691 -40.958 1.00 52.28 190 SER A CA 1
ATOM 1430 C C . SER A 1 190 ? 29.288 24.262 -40.249 1.00 52.28 190 SER A C 1
ATOM 1432 O O . SER A 1 190 ? 30.115 23.629 -40.903 1.00 52.28 190 SER A O 1
ATOM 1434 N N . ASP A 1 191 ? 29.494 24.581 -38.963 1.00 50.25 191 ASP A N 1
ATOM 1435 C CA . ASP A 1 191 ? 30.843 24.533 -38.364 1.00 50.25 191 ASP A CA 1
ATOM 1436 C C . ASP A 1 191 ? 31.047 23.608 -37.149 1.00 50.25 191 ASP A C 1
ATOM 1438 O O . ASP A 1 191 ? 32.091 23.655 -36.500 1.00 50.25 191 ASP A O 1
ATOM 1442 N N . VAL A 1 192 ? 30.114 22.709 -36.824 1.00 52.94 192 VAL A N 1
ATOM 1443 C CA . VAL A 1 192 ? 30.322 21.767 -35.708 1.00 52.94 192 VAL A CA 1
ATOM 1444 C C . VAL A 1 192 ? 29.717 20.408 -36.052 1.00 52.94 192 VAL A C 1
ATOM 1446 O O . VAL A 1 192 ? 28.619 20.347 -36.591 1.00 52.94 192 VAL A O 1
ATOM 1449 N N . GLY A 1 193 ? 30.420 19.307 -35.752 1.00 59.44 193 GLY A N 1
ATOM 1450 C CA . GLY A 1 193 ? 30.033 17.904 -36.011 1.00 59.44 193 GLY A CA 1
ATOM 1451 C C . GLY A 1 193 ? 28.769 17.400 -35.289 1.00 59.44 193 GLY A C 1
ATOM 1452 O O . GLY A 1 193 ? 28.706 16.245 -34.871 1.00 59.44 193 GLY A O 1
ATOM 1453 N N . HIS A 1 194 ? 27.765 18.262 -35.139 1.00 66.69 194 HIS A N 1
ATOM 1454 C CA . HIS A 1 194 ? 26.486 18.031 -34.486 1.00 66.69 194 HIS A CA 1
ATOM 1455 C C . HIS A 1 194 ? 25.677 16.920 -35.153 1.00 66.69 194 HIS A C 1
ATOM 1457 O O . HIS A 1 194 ? 25.099 16.100 -34.449 1.00 66.69 194 HIS A O 1
ATOM 1463 N N . ASP A 1 195 ? 25.693 16.811 -36.483 1.00 71.88 195 ASP A N 1
ATOM 1464 C CA . ASP A 1 195 ? 24.989 15.734 -37.192 1.00 71.88 195 ASP A CA 1
ATOM 1465 C C . ASP A 1 195 ? 25.525 14.342 -36.834 1.00 71.88 195 ASP A C 1
ATOM 1467 O O . ASP A 1 195 ? 24.762 13.379 -36.724 1.00 71.88 195 ASP A O 1
ATOM 1471 N N . GLU A 1 196 ? 26.839 14.218 -36.647 1.00 76.50 196 GLU A N 1
ATOM 1472 C CA . GLU A 1 196 ? 27.472 12.946 -36.305 1.00 76.50 196 GLU A CA 1
ATOM 1473 C C . GLU A 1 196 ? 27.253 12.590 -34.827 1.00 76.50 196 GLU A C 1
ATOM 1475 O O . GLU A 1 196 ? 26.934 11.439 -34.527 1.00 76.50 196 GLU A O 1
ATOM 1480 N N . GLU A 1 197 ? 27.300 13.578 -33.923 1.00 75.56 197 GLU A N 1
ATOM 1481 C CA . GLU A 1 197 ? 26.954 13.416 -32.499 1.00 75.56 197 GLU A CA 1
ATOM 1482 C C . GLU A 1 197 ? 25.466 13.064 -32.293 1.00 75.56 197 GLU A C 1
ATOM 1484 O O . GLU A 1 197 ? 25.122 12.211 -31.470 1.00 75.56 197 GLU A O 1
ATOM 1489 N N . LEU A 1 198 ? 24.561 13.672 -33.065 1.00 77.25 198 LEU A N 1
ATOM 1490 C CA . LEU A 1 198 ? 23.130 13.357 -33.033 1.00 77.25 198 LEU A CA 1
ATOM 1491 C C . LEU A 1 198 ? 22.871 11.932 -33.528 1.00 77.25 198 LEU A C 1
ATOM 1493 O O . LEU A 1 198 ? 22.145 11.169 -32.886 1.00 77.25 198 LEU A O 1
ATOM 1497 N N . ARG A 1 199 ? 23.486 11.546 -34.653 1.00 82.50 199 ARG A N 1
ATOM 1498 C CA . ARG A 1 199 ? 23.360 10.190 -35.210 1.00 82.50 199 ARG A CA 1
ATOM 1499 C C . ARG A 1 199 ? 23.931 9.133 -34.273 1.00 82.50 199 ARG A C 1
ATOM 1501 O O . ARG A 1 199 ? 23.314 8.075 -34.136 1.00 82.50 199 ARG A O 1
ATOM 1508 N N . SER A 1 200 ? 25.074 9.390 -33.636 1.00 85.25 200 SER A N 1
ATOM 1509 C CA . SER A 1 200 ? 25.665 8.452 -32.678 1.00 85.25 200 SER A CA 1
ATOM 1510 C C . SER A 1 200 ? 24.779 8.294 -31.442 1.00 85.25 200 SER A C 1
ATOM 1512 O O . SER A 1 200 ? 24.422 7.168 -31.105 1.00 85.25 200 SER A O 1
ATOM 1514 N N . THR A 1 201 ? 24.310 9.397 -30.854 1.00 83.69 201 THR A N 1
ATOM 1515 C CA . THR A 1 201 ? 23.414 9.379 -29.686 1.00 83.69 201 THR A CA 1
ATOM 1516 C C . THR A 1 201 ? 22.095 8.662 -30.000 1.00 83.69 201 THR A C 1
ATOM 1518 O O . THR A 1 201 ? 21.622 7.842 -29.214 1.00 83.69 201 THR A O 1
ATOM 1521 N N . PHE A 1 202 ? 21.504 8.902 -31.177 1.00 87.25 202 PHE A N 1
ATOM 1522 C CA . PHE A 1 202 ? 20.281 8.213 -31.600 1.00 87.25 202 PHE A CA 1
ATOM 1523 C C . PHE A 1 202 ? 20.497 6.703 -31.778 1.00 87.25 202 PHE A C 1
ATOM 1525 O O . PHE A 1 202 ? 19.633 5.891 -31.428 1.00 87.25 202 PHE A O 1
ATOM 1532 N N . LYS A 1 203 ? 21.661 6.312 -32.310 1.00 89.81 203 LYS A N 1
ATOM 1533 C CA . LYS A 1 203 ? 22.046 4.907 -32.454 1.00 89.81 203 LYS A CA 1
ATOM 1534 C C . LYS A 1 203 ? 22.233 4.241 -31.089 1.00 89.81 203 LYS A C 1
ATOM 1536 O O . LYS A 1 203 ? 21.676 3.169 -30.877 1.00 89.81 203 LYS A O 1
ATOM 1541 N N . GLU A 1 204 ? 22.940 4.886 -30.163 1.00 89.81 204 GLU A N 1
ATOM 1542 C CA . GLU A 1 204 ? 23.139 4.393 -28.793 1.00 89.81 204 GLU A CA 1
ATOM 1543 C C . GLU A 1 204 ? 21.807 4.202 -28.056 1.00 89.81 204 GLU A C 1
ATOM 1545 O O . GLU A 1 204 ? 21.569 3.144 -27.470 1.00 89.81 204 GLU A O 1
ATOM 1550 N N . LEU A 1 205 ? 20.898 5.178 -28.157 1.00 90.31 205 LEU A N 1
ATOM 1551 C CA . LEU A 1 205 ? 19.540 5.084 -27.617 1.00 90.31 205 LEU A CA 1
ATOM 1552 C C . LEU A 1 205 ? 18.764 3.905 -28.205 1.00 90.31 205 LEU A C 1
ATOM 1554 O O . LEU A 1 205 ? 18.158 3.124 -27.470 1.00 90.31 205 LEU A O 1
ATOM 1558 N N . SER A 1 206 ? 18.802 3.754 -29.530 1.00 90.69 206 SER A N 1
ATOM 1559 C CA . SER A 1 206 ? 18.111 2.665 -30.226 1.00 90.69 206 SER A CA 1
ATOM 1560 C C . SER A 1 206 ? 18.644 1.297 -29.795 1.00 90.69 206 SER A C 1
ATOM 1562 O O . SER A 1 206 ? 17.863 0.384 -29.528 1.00 90.69 206 SER A O 1
ATOM 1564 N N . GLU A 1 207 ? 19.965 1.157 -29.673 1.00 91.56 207 GLU A N 1
ATOM 1565 C CA . GLU A 1 207 ? 20.608 -0.067 -29.189 1.00 91.56 207 GLU A CA 1
ATOM 1566 C C . GLU A 1 207 ? 20.260 -0.359 -27.724 1.00 91.56 207 GLU A C 1
ATOM 1568 O O . GLU A 1 207 ? 20.025 -1.515 -27.366 1.00 91.56 207 GLU A O 1
ATOM 1573 N N . HIS A 1 208 ? 20.191 0.666 -26.872 1.00 89.38 208 HIS A N 1
ATOM 1574 C CA . HIS A 1 208 ? 19.802 0.509 -25.473 1.00 89.38 208 HIS A CA 1
ATOM 1575 C C . HIS A 1 208 ? 18.352 0.022 -25.351 1.00 89.38 208 HIS A C 1
ATOM 1577 O O . HIS A 1 208 ? 18.091 -0.980 -24.681 1.00 89.38 208 HIS A O 1
ATOM 1583 N N . VAL A 1 209 ? 17.417 0.652 -26.068 1.00 90.00 209 VAL A N 1
ATOM 1584 C CA . VAL A 1 209 ? 16.012 0.220 -26.108 1.00 90.00 209 VAL A CA 1
ATOM 1585 C C . VAL A 1 209 ? 15.895 -1.212 -26.634 1.00 90.00 209 VAL A C 1
ATOM 1587 O O . VAL A 1 209 ? 15.133 -2.008 -26.081 1.00 90.00 209 VAL A O 1
ATOM 1590 N N . HIS A 1 210 ? 16.675 -1.577 -27.655 1.00 90.38 210 HIS A N 1
ATOM 1591 C CA . HIS A 1 210 ? 16.661 -2.933 -28.199 1.00 90.38 210 HIS A CA 1
ATOM 1592 C C . HIS A 1 210 ? 17.111 -3.980 -27.171 1.00 90.38 210 HIS A C 1
ATOM 1594 O O . HIS A 1 210 ? 16.442 -4.997 -27.000 1.00 90.38 210 HIS A O 1
ATOM 1600 N N . LYS A 1 211 ? 18.176 -3.703 -26.408 1.00 87.31 211 LYS A N 1
ATOM 1601 C CA . LYS A 1 211 ? 18.635 -4.590 -25.323 1.00 87.31 211 LYS A CA 1
ATOM 1602 C C . LYS A 1 211 ? 17.555 -4.803 -24.261 1.00 87.31 211 LYS A C 1
ATOM 1604 O O . LYS A 1 211 ? 17.335 -5.934 -23.830 1.00 87.31 211 LYS A O 1
ATOM 1609 N N . ILE A 1 212 ? 16.840 -3.744 -23.871 1.00 84.31 212 ILE A N 1
ATOM 1610 C CA . ILE A 1 212 ? 15.723 -3.855 -22.920 1.00 84.31 212 ILE A CA 1
ATOM 1611 C C . ILE A 1 212 ? 14.640 -4.786 -23.493 1.00 84.31 212 ILE A C 1
ATOM 1613 O O . ILE A 1 212 ? 14.194 -5.714 -22.813 1.00 84.31 212 ILE A O 1
ATOM 1617 N N . GLN A 1 213 ? 14.272 -4.614 -24.767 1.00 87.00 213 GLN A N 1
ATOM 1618 C CA . GLN A 1 213 ? 13.278 -5.459 -25.442 1.00 87.00 213 GLN A CA 1
ATOM 1619 C C . GLN A 1 213 ? 13.686 -6.938 -25.510 1.00 87.00 213 GLN A C 1
ATOM 1621 O O . GLN A 1 213 ? 12.843 -7.811 -25.292 1.00 87.00 213 GLN A O 1
ATOM 1626 N N . GLU A 1 214 ? 14.958 -7.242 -25.772 1.00 87.31 214 GLU A N 1
ATOM 1627 C CA . GLU A 1 214 ? 15.455 -8.623 -25.828 1.00 87.31 214 GLU A CA 1
ATOM 1628 C C . GLU A 1 214 ? 15.290 -9.345 -24.480 1.00 87.31 214 GLU A C 1
ATOM 1630 O O . GLU A 1 214 ? 14.858 -10.505 -24.426 1.00 87.31 214 GLU A O 1
ATOM 1635 N N . THR A 1 215 ? 15.551 -8.643 -23.373 1.00 81.88 215 THR A N 1
ATOM 1636 C CA . THR A 1 215 ? 15.447 -9.218 -22.019 1.00 81.88 215 THR A CA 1
ATOM 1637 C C . THR A 1 215 ? 14.006 -9.469 -21.562 1.00 81.88 215 THR A C 1
ATOM 1639 O O . THR A 1 215 ? 13.774 -10.334 -20.710 1.00 81.88 215 THR A O 1
ATOM 1642 N N . PHE A 1 216 ? 13.022 -8.799 -22.173 1.00 79.12 216 PHE A N 1
ATOM 1643 C CA . PHE A 1 216 ? 11.611 -8.867 -21.783 1.00 79.12 216 PHE A CA 1
ATOM 1644 C C . PHE A 1 216 ? 11.036 -10.288 -21.839 1.00 79.12 216 PHE A C 1
ATOM 1646 O O . PHE A 1 216 ? 10.255 -10.696 -20.977 1.00 79.12 216 PHE A O 1
ATOM 1653 N N . SER A 1 217 ? 11.428 -11.074 -22.845 1.00 75.69 217 SER A N 1
ATOM 1654 C CA . SER A 1 217 ? 10.951 -12.453 -23.013 1.00 75.69 217 SER A CA 1
ATOM 1655 C C . SER A 1 217 ? 11.368 -13.355 -21.844 1.00 75.69 217 SER A C 1
ATOM 1657 O O . SER A 1 217 ? 10.548 -14.101 -21.303 1.00 75.69 217 SER A O 1
ATOM 1659 N N . CYS A 1 218 ? 12.622 -13.231 -21.405 1.00 78.81 218 CYS A N 1
ATOM 1660 C CA . CYS A 1 218 ? 13.171 -13.962 -20.270 1.00 78.81 218 CYS A CA 1
ATOM 1661 C C . CYS A 1 218 ? 12.536 -13.494 -18.953 1.00 78.81 218 CYS A C 1
ATOM 1663 O O . CYS A 1 218 ? 12.059 -14.316 -18.168 1.00 78.81 218 CYS A O 1
ATOM 1665 N N . GLN A 1 219 ? 12.432 -12.178 -18.748 1.00 76.75 219 GLN A N 1
ATOM 1666 C CA . GLN A 1 219 ? 11.796 -11.591 -17.563 1.00 76.75 219 GLN A CA 1
ATOM 1667 C C . GLN A 1 219 ? 10.330 -12.014 -17.429 1.00 76.75 219 GLN A C 1
ATOM 1669 O O . GLN A 1 219 ? 9.868 -12.356 -16.340 1.00 76.75 219 GLN A O 1
ATOM 1674 N N . ARG A 1 220 ? 9.604 -12.090 -18.547 1.00 78.75 220 ARG A N 1
ATOM 1675 C CA . ARG A 1 220 ? 8.230 -12.588 -18.566 1.00 78.75 220 ARG A CA 1
ATOM 1676 C C . ARG A 1 220 ? 8.133 -14.041 -18.105 1.00 78.75 220 ARG A C 1
ATOM 1678 O O . ARG A 1 220 ? 7.224 -14.365 -17.348 1.00 78.75 220 ARG A O 1
ATOM 1685 N N . CYS A 1 221 ? 9.050 -14.909 -18.529 1.00 81.81 221 CYS A N 1
ATOM 1686 C CA . CYS A 1 221 ? 9.096 -16.296 -18.059 1.00 81.81 221 CYS A CA 1
ATOM 1687 C C . CYS A 1 221 ? 9.400 -16.386 -16.557 1.00 81.81 221 CYS A C 1
ATOM 1689 O O . CYS A 1 221 ? 8.825 -17.230 -15.874 1.00 81.81 221 CYS A O 1
ATOM 1691 N N . VAL A 1 222 ? 10.264 -15.509 -16.036 1.00 80.00 222 VAL A N 1
ATOM 1692 C CA . VAL A 1 222 ? 10.556 -15.421 -14.596 1.00 80.00 222 VAL A CA 1
ATOM 1693 C C . VAL A 1 222 ? 9.318 -14.988 -13.806 1.00 80.00 222 VAL A C 1
ATOM 1695 O O . VAL A 1 222 ? 9.017 -15.589 -12.775 1.00 80.00 222 VAL A O 1
ATOM 1698 N N . ARG A 1 223 ? 8.580 -13.992 -14.308 1.00 73.75 223 ARG A N 1
ATOM 1699 C CA . ARG A 1 223 ? 7.388 -13.435 -13.655 1.00 73.75 223 ARG A CA 1
ATOM 1700 C C . ARG A 1 223 ? 6.171 -14.362 -13.728 1.00 73.75 223 ARG A C 1
ATOM 1702 O O . ARG A 1 223 ? 5.567 -14.672 -12.704 1.00 73.75 223 ARG A O 1
ATOM 1709 N N . ASP A 1 224 ? 5.807 -14.805 -14.929 1.00 77.12 224 ASP A N 1
ATOM 1710 C CA . ASP A 1 224 ? 4.552 -15.527 -15.189 1.00 77.12 224 ASP A CA 1
ATOM 1711 C C . ASP A 1 224 ? 4.713 -17.055 -15.047 1.00 77.12 224 ASP A C 1
ATOM 1713 O O . ASP A 1 224 ? 3.726 -17.793 -14.963 1.00 77.12 224 ASP A O 1
ATOM 1717 N N . GLY A 1 225 ? 5.958 -17.540 -15.028 1.00 77.56 225 GLY A N 1
ATOM 1718 C CA . GLY A 1 225 ? 6.285 -18.952 -15.180 1.00 77.56 225 GLY A CA 1
ATOM 1719 C C . GLY A 1 225 ? 6.122 -19.443 -16.622 1.00 77.56 225 GLY A C 1
ATOM 1720 O O . GLY A 1 225 ? 5.673 -18.733 -17.525 1.00 77.56 225 GLY A O 1
ATOM 1721 N N . VAL A 1 226 ? 6.476 -20.709 -16.851 1.00 82.50 226 VAL A N 1
ATOM 1722 C CA . VAL A 1 226 ? 6.326 -21.354 -18.161 1.00 82.50 226 VAL A CA 1
ATOM 1723 C C . VAL A 1 226 ? 5.018 -22.138 -18.194 1.00 82.50 226 VAL A C 1
ATOM 1725 O O . VAL A 1 226 ? 4.774 -23.011 -17.361 1.00 82.50 226 VAL A O 1
ATOM 1728 N N . ARG A 1 227 ? 4.167 -21.849 -19.183 1.00 81.12 227 ARG A N 1
ATOM 1729 C CA . ARG A 1 227 ? 2.957 -22.638 -19.437 1.00 81.12 227 ARG A CA 1
ATOM 1730 C C . ARG A 1 227 ? 3.332 -23.927 -20.161 1.00 81.12 227 ARG A C 1
ATOM 1732 O O . ARG A 1 227 ? 3.761 -23.887 -21.309 1.00 81.12 227 ARG A O 1
ATOM 1739 N N . VAL A 1 228 ? 3.132 -25.059 -19.494 1.00 86.19 228 VAL A N 1
ATOM 1740 C CA . VAL A 1 228 ? 3.410 -26.396 -20.034 1.00 86.19 228 VAL A CA 1
ATOM 1741 C C . VAL A 1 228 ? 2.093 -27.134 -20.257 1.00 86.19 228 VAL A C 1
ATOM 1743 O O . VAL A 1 228 ? 1.273 -27.233 -19.346 1.00 86.19 228 VAL A O 1
ATOM 1746 N N . ALA A 1 229 ? 1.887 -27.660 -21.465 1.00 89.88 229 ALA A N 1
ATOM 1747 C CA . ALA A 1 229 ? 0.751 -28.518 -21.789 1.00 89.88 229 ALA A CA 1
ATOM 1748 C C . ALA A 1 229 ? 1.192 -29.989 -21.805 1.00 89.88 229 ALA A C 1
ATOM 1750 O O . ALA A 1 229 ? 2.121 -30.350 -22.523 1.00 89.88 229 ALA A O 1
ATOM 1751 N N . ILE A 1 230 ? 0.509 -30.844 -21.039 1.00 86.88 230 ILE A N 1
ATOM 1752 C CA . ILE A 1 230 ? 0.735 -32.297 -21.054 1.00 86.88 230 ILE A CA 1
ATOM 1753 C C . ILE A 1 230 ? -0.277 -32.927 -22.015 1.00 86.88 230 ILE A C 1
ATOM 1755 O O . ILE A 1 230 ? -1.468 -33.015 -21.710 1.00 86.88 230 ILE A O 1
ATOM 1759 N N . VAL A 1 231 ? 0.195 -33.364 -23.182 1.00 91.75 231 VAL A N 1
ATOM 1760 C CA . VAL A 1 231 ? -0.641 -33.902 -24.267 1.00 91.75 231 VAL A CA 1
ATOM 1761 C C . VAL A 1 231 ? -0.328 -35.381 -24.486 1.00 91.75 231 VAL A C 1
ATOM 1763 O O . VAL A 1 231 ? 0.818 -35.805 -24.405 1.00 91.75 231 VAL A O 1
ATOM 1766 N N . GLY A 1 232 ? -1.357 -36.184 -24.753 1.00 91.12 232 GLY A N 1
ATOM 1767 C CA . GLY A 1 232 ? -1.226 -37.621 -24.995 1.00 91.12 232 GLY A CA 1
ATOM 1768 C C . GLY A 1 232 ? -2.585 -38.302 -25.147 1.00 91.12 232 GLY A C 1
ATOM 1769 O O . GLY A 1 232 ? -3.615 -37.732 -24.770 1.00 91.12 232 GLY A O 1
ATOM 1770 N N . SER A 1 233 ? -2.596 -39.530 -25.663 1.00 90.75 233 SER A N 1
ATOM 1771 C CA . SER A 1 233 ? -3.806 -40.341 -25.865 1.00 90.75 233 SER A CA 1
ATOM 1772 C C . SER A 1 233 ? -4.546 -40.657 -24.553 1.00 90.75 233 SER A C 1
ATOM 1774 O O . SER A 1 233 ? -4.031 -40.458 -23.443 1.00 90.75 233 SER A O 1
ATOM 1776 N N . VAL A 1 234 ? -5.804 -41.100 -24.654 1.00 85.31 234 VAL A N 1
ATOM 1777 C CA . VAL A 1 234 ? -6.585 -41.571 -23.494 1.00 85.31 234 VAL A CA 1
ATOM 1778 C C . VAL A 1 234 ? -5.798 -42.693 -22.798 1.00 85.31 234 VAL A C 1
ATOM 1780 O O . VAL A 1 234 ? -5.249 -43.559 -23.469 1.00 85.31 234 VAL A O 1
ATOM 1783 N N . ASN A 1 235 ? -5.690 -42.640 -21.466 1.00 83.88 235 ASN A N 1
ATOM 1784 C CA . ASN A 1 235 ? -4.895 -43.558 -20.630 1.00 83.88 235 ASN A CA 1
ATOM 1785 C C . ASN A 1 235 ? -3.357 -43.506 -20.788 1.00 83.88 235 ASN A C 1
ATOM 1787 O O . ASN A 1 235 ? -2.669 -44.334 -20.205 1.00 83.88 235 ASN A O 1
ATOM 1791 N N . ALA A 1 236 ? -2.785 -42.499 -21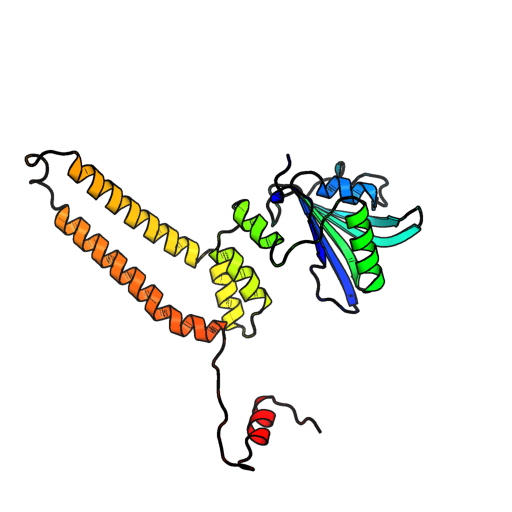.460 1.00 87.31 236 ALA A N 1
ATOM 1792 C CA . ALA A 1 236 ? -1.325 -42.328 -21.591 1.00 87.31 236 ALA A CA 1
ATOM 1793 C C . ALA A 1 236 ? -0.581 -41.902 -20.299 1.00 87.31 236 ALA A C 1
ATOM 1795 O O . ALA A 1 236 ? 0.526 -41.379 -20.367 1.00 87.31 236 ALA A O 1
ATOM 1796 N N . GLY A 1 237 ? -1.196 -42.027 -19.118 1.00 88.12 237 GLY A N 1
ATOM 1797 C CA . GLY A 1 237 ? -0.552 -41.658 -17.848 1.00 88.12 237 GLY A CA 1
ATOM 1798 C C . GLY A 1 237 ? -0.399 -40.151 -17.586 1.00 88.12 237 GLY A C 1
ATOM 1799 O O . GLY A 1 237 ? 0.333 -39.768 -16.679 1.00 88.12 237 GLY A O 1
ATOM 1800 N N . LYS A 1 238 ? -1.105 -39.277 -18.325 1.00 92.62 238 LYS A N 1
ATOM 1801 C CA . LYS A 1 238 ? -1.050 -37.805 -18.146 1.00 92.62 238 LYS A CA 1
ATOM 1802 C C . LYS A 1 238 ? -1.280 -37.366 -16.692 1.00 92.62 238 LYS A C 1
ATOM 1804 O O . LYS A 1 238 ? -0.547 -36.527 -16.176 1.00 92.62 238 LYS A O 1
ATOM 1809 N N . SER A 1 239 ? -2.279 -37.954 -16.030 1.00 85.94 239 SER A N 1
ATOM 1810 C CA . SER A 1 239 ? -2.607 -37.656 -14.630 1.00 85.94 239 SER A CA 1
ATOM 1811 C C . SER A 1 239 ? -1.534 -38.156 -13.664 1.00 85.94 239 SER A C 1
ATOM 1813 O O . SER A 1 239 ? -1.257 -37.495 -12.669 1.00 85.94 239 SER A O 1
ATOM 1815 N N . THR A 1 240 ? -0.890 -39.283 -13.976 1.00 86.81 240 THR A N 1
ATOM 1816 C CA . THR A 1 240 ? 0.221 -39.827 -13.187 1.00 86.81 240 THR A CA 1
ATOM 1817 C C . THR A 1 240 ? 1.412 -38.875 -13.215 1.00 86.81 240 THR A C 1
ATOM 1819 O O . THR A 1 240 ? 1.911 -38.510 -12.158 1.00 86.81 240 THR A O 1
ATOM 1822 N N . ILE A 1 241 ? 1.798 -38.386 -14.400 1.00 86.56 241 ILE A N 1
ATOM 1823 C CA . ILE A 1 241 ? 2.885 -37.404 -14.554 1.00 86.56 241 ILE A CA 1
ATOM 1824 C C . ILE A 1 241 ? 2.582 -36.127 -13.763 1.00 86.56 241 ILE A C 1
ATOM 1826 O O . ILE A 1 241 ? 3.436 -35.645 -13.023 1.00 86.56 241 ILE A O 1
ATOM 1830 N N . LEU A 1 242 ? 1.365 -35.589 -13.887 1.00 86.44 242 LEU A N 1
ATOM 1831 C CA . LEU A 1 242 ? 0.973 -34.374 -13.173 1.00 86.44 242 LEU A CA 1
ATOM 1832 C C . LEU A 1 242 ? 1.036 -34.561 -11.649 1.00 86.44 242 LEU A C 1
ATOM 1834 O O . LEU A 1 242 ? 1.574 -33.704 -10.954 1.00 86.44 242 LEU A O 1
ATOM 1838 N N . ASN A 1 243 ? 0.561 -35.694 -11.129 1.00 82.56 243 ASN A N 1
ATOM 1839 C CA . ASN A 1 243 ? 0.611 -35.988 -9.695 1.00 82.56 243 ASN A CA 1
ATOM 1840 C C . ASN A 1 243 ? 2.048 -36.191 -9.188 1.00 82.56 243 ASN A C 1
ATOM 1842 O O . ASN A 1 243 ? 2.385 -35.686 -8.115 1.00 82.56 243 ASN A O 1
ATOM 1846 N N . SER A 1 244 ? 2.907 -36.854 -9.972 1.00 84.81 244 SER A N 1
ATOM 1847 C CA . SER A 1 244 ? 4.334 -36.997 -9.661 1.00 84.81 244 SER A CA 1
ATOM 1848 C C . SER A 1 244 ? 5.052 -35.645 -9.628 1.00 84.81 244 SER A C 1
ATOM 1850 O O . SER A 1 244 ? 5.829 -35.397 -8.713 1.00 84.81 244 SER A O 1
ATOM 1852 N N . LEU A 1 245 ? 4.758 -34.744 -10.574 1.00 82.38 245 LEU A N 1
ATOM 1853 C CA . LEU A 1 245 ? 5.337 -33.393 -10.614 1.00 82.38 245 LEU A CA 1
ATOM 1854 C C . LEU A 1 245 ? 4.858 -32.498 -9.461 1.00 82.38 245 LEU A C 1
ATOM 1856 O O . LEU A 1 245 ? 5.606 -31.645 -8.995 1.00 82.38 245 LEU A O 1
ATOM 1860 N N . VAL A 1 246 ? 3.619 -32.679 -8.997 1.00 80.06 246 VAL A N 1
ATOM 1861 C CA . VAL A 1 246 ? 3.026 -31.901 -7.891 1.00 80.06 246 VAL A CA 1
ATOM 1862 C C . VAL A 1 246 ? 3.404 -32.472 -6.511 1.00 80.06 246 VAL A C 1
ATOM 1864 O O . VAL A 1 246 ? 3.113 -31.855 -5.486 1.00 80.06 246 VAL A O 1
ATOM 1867 N N . GLY A 1 247 ? 4.069 -33.632 -6.455 1.00 62.84 247 GLY A N 1
ATOM 1868 C CA . GLY A 1 247 ? 4.550 -34.236 -5.207 1.00 62.84 247 GLY A CA 1
ATOM 1869 C C . GLY A 1 247 ? 3.435 -34.665 -4.246 1.00 62.84 247 GLY A C 1
ATOM 1870 O O . GLY A 1 247 ? 3.656 -34.723 -3.038 1.00 62.84 247 GLY A O 1
ATOM 1871 N N . ARG A 1 248 ? 2.222 -34.930 -4.751 1.00 50.72 248 ARG A N 1
ATOM 1872 C CA . ARG A 1 248 ? 1.076 -35.371 -3.942 1.00 50.72 248 ARG A CA 1
ATOM 1873 C C . ARG A 1 248 ? 0.496 -36.675 -4.485 1.00 50.72 248 ARG A C 1
ATOM 1875 O O . ARG A 1 248 ? -0.222 -36.660 -5.482 1.00 50.72 248 ARG A O 1
ATOM 1882 N N . GLU A 1 249 ? 0.702 -37.772 -3.760 1.00 47.00 249 GLU A N 1
ATOM 1883 C CA . GLU A 1 249 ? -0.299 -38.841 -3.707 1.00 47.00 249 GLU A CA 1
ATOM 1884 C C . GLU A 1 249 ? -1.521 -38.281 -2.967 1.00 47.00 249 GLU A C 1
ATOM 1886 O O . GLU A 1 249 ? -1.525 -38.139 -1.747 1.00 47.00 249 GLU A O 1
ATOM 1891 N N . ARG A 1 250 ? -2.547 -37.868 -3.711 1.00 39.50 250 ARG A N 1
ATOM 1892 C CA . ARG A 1 250 ? -3.894 -37.707 -3.157 1.00 39.50 250 ARG A CA 1
ATOM 1893 C C . ARG A 1 250 ? -4.681 -38.962 -3.520 1.00 39.50 250 ARG A C 1
ATOM 1895 O O . ARG A 1 250 ? -5.166 -39.060 -4.646 1.00 39.50 250 ARG A O 1
ATOM 1902 N N . ALA A 1 251 ? -4.748 -39.892 -2.573 1.00 33.84 251 ALA A N 1
ATOM 1903 C CA . ALA A 1 251 ? -5.809 -40.884 -2.436 1.00 33.84 251 ALA A CA 1
ATOM 1904 C C . ALA A 1 251 ? -6.679 -40.477 -1.240 1.00 33.84 251 ALA A C 1
ATOM 1906 O O . ALA A 1 251 ? -6.102 -39.924 -0.273 1.00 33.84 251 ALA A O 1
#

Secondary structure (DSSP, 8-state):
---TTTS-EEEE-SPSSSEEEEEEEEEESSSHHHHHHTTEEETTS--GGGSPTTEEEEEEEEETTEEEEEEEEEEE-TTSSSSSSEEEEEEEEE-HHHHHHHHHHHHHTT-EEPPTTHHHHHHHHTTSS-HHHHHHHHHHHH--SHHHHHHHHHHHTTHHHHHHHHHHHHHHHHHHHHHHHHHS-TTTSTTS-HHHHHHHHHHHHHHHHHHHHHHHHHHHHHHH---------TTSSHHHHHHHHHT----

=== Feature glossary ===
Reading guide. The protein is described through the following features:

Foldseek 3Di. A 3Di character summarizes, for each residue, the relative orientation of the Cα frame of its nearest spatial neighbor. Because it encodes fold topology rather than chemistry, 3Di alignments detect remote structural similarity that sequence alignment misses.

Contact-map, Ramachandran, and PAE plots. Plot images: a contact map (which residues are close in 3D, as an N×N binary image), a Ramachandran scatter (backbone torsion angles, revealing secondary-structure composition at a glance), and — for AlphaFold structures — a PAE heatmap (pairwise prediction confidence).

Radius of gyration, Cα contacts, bounding box. Radius of gyration (Rg) is the root-mean-square distance of Cα atoms from their centroid — a single number for overall size and compactness. A globular domain of N residues has Rg ≈ 2.2·N^0.38 Å; an extended or disordered chain has a much larger Rg. The Cα contact count is the number of residue pairs whose Cα atoms are within 8 Å and are more than four positions apart in sequence — a standard proxy for tertiary packing density. The bounding box is the smallest axis-aligned box enclosing all Cα atoms.

Secondary structure (8-state, DSSP). Eight-state secondary structure (DSSP): H is the canonical α-helix, G the tighter 3₁₀-helix, I the wider π-helix; E/B are β-structure, T and S are turns and bends, and '-' is everything else. DSSP derives these from the pattern of main-chain N–H···O=C hydrogen bonds, not from the sequence.

B-factor. B-factor (Debye–Waller factor) reflects atomic displacement in the crystal lattice. It is an experimental observable (units Å²), not a prediction; low values mean the atom is pinned down, high values mean it moves or is heterogeneous across the crystal.

pLDDT. pLDDT is the predicted lDDT-Cα score: AlphaFold's confidence that the local environment of each residue (all inter-atomic distances within 15 Å) is correctly placed. It is a per-residue number between 0 and 100, with higher meaning more reliable.

Nearest PDB structures. Nearest PDB neighbors are the top structural matches found by Foldseek when searching this structure against the entire Protein Data Bank. Each hit reports a TM-score (0 to 1; >0.5 almost always implies the same fold) and an E-value. These are *structural* homologs — they may share no detectable sequence similarity.

Solvent-accessible surface area. Accessible surface area quantifies burial. A residue with SASA near zero is packed into the hydrophobic core; one with SASA >100 Å² sits on the surface. Computed here via the Shrake–Rupley numerical algorithm with a 1.4 Å probe.

Rendered structure images. Structure images are PyMOL renders from six orthogonal camera directions. Cartoon representation draws helices as coils and strands as arrows; sticks shows the backbone as bonds; surface shows the solvent-excluded envelope. Rainbow coloring maps sequence position to hue (blue→red, N→C); chain coloring assigns a distinct color per polypeptide.

Backbone torsions (φ/ψ). φ (phi) and ψ (psi) are the two rotatable backbone dihedrals per residue: φ is the C(i-1)–N–Cα–C torsion, ψ is the N–Cα–C–N(i+1) torsion, both in degrees on (−180°, 180°]. α-helical residues cluster near (−60°, −45°); β-strand residues near (−120°, +130°). A Ramachandran plot is simply a scatter of (φ, ψ) for every residue.

Predicted aligned error. Predicted Aligned Error (PAE) is an AlphaFold confidence matrix: entry (i, j) is the expected error in the position of residue j, in ångströms, when the prediction is superimposed on the true structure at residue i. Low PAE within a block of residues means that block is internally rigid and well-predicted; high PAE between two blocks means their relative placement is uncertain even if each block individually is confident.

mmCIF coordinates. Structure coordinates are given as an mmCIF _atom_site loop: one row per atom with element, residue name, chain id, sequence number, and x/y/z position in Å. Only the four main-chain atoms per residue are included here; side chains are omitted to keep the record compact.

InterPro / GO / CATH / organism. Database cross-references. InterPro integrates a dozen domain/family signature databases into unified entries with residue-range hits. GO terms attach function/process/location labels with evidence codes. CATH codes position the fold in a four-level structural taxonomy. Organism is the NCBI-taxonomy species name.

Secondary structure (3-state, P-SEA). SS3 is a coarse helix/strand/coil call (letters a/b/c) made by the P-SEA algorithm from inter-Cα distances and dihedrals. It is less detailed than DSSP but needs only Cα positions.

Sequence. Sequence gives the chain of amino acids in standard one-letter code (A=alanine, C=cysteine, …, Y=tyrosine), read N→C. It is the only feature that is directly encoded by the gene; all structural features are derived from the folded form of this sequence.